Protein AF-0000000067831443 (afdb_homodimer)

Organism: Methylorubrum extorquens (strain ATCC 14718 / DSM 1338 / JCM 2805 / NCIMB 9133 / AM1) (NCBI:txid272630)

pLDDT: mean 84.43, std 14.95, range [36.75, 96.69]

Sequence (234 aa):
MNEPDAQRPVQAPAFDADALAELADLFGRPRLMELLGVLDHEIAIRLDPPASEAARLASDAHILVSSSGALSFHRLSGACAALEQACLSGAEIAAPLGAAVHAARQARNAIATLRGVMNEPDAQRPVQAPAFDADALAELADLFGRPRLMELLGVLDHEIAIRLDPPASEAARLASDAHILVSSSGALSFHRLSGACAALEQACLSGAEIAAPLGAAVHAARQARNAIATLRGV

InterPro domains:
  IPR036641 HPT domain superfamily [G3DSA:1.20.120.160] (7-116)
  IPR036641 HPT domain superfamily [SSF47226] (7-111)

Solvent-accessible surface area (backbone atoms only — not comparable to full-atom values): 12103 Å² total; per-residue (Å²): 133,80,72,73,72,78,69,64,75,77,71,75,66,50,50,42,65,68,59,44,52,51,47,25,70,73,64,33,58,71,51,46,49,50,53,45,50,51,50,43,52,52,43,46,73,64,56,36,70,44,73,66,47,30,51,51,48,21,53,47,20,50,54,45,21,55,58,31,42,76,65,33,19,51,55,34,14,52,27,17,46,50,26,20,50,22,32,73,68,68,46,80,44,44,65,33,45,30,48,24,35,52,31,42,52,46,37,44,51,50,44,27,60,76,65,70,95,134,79,73,73,71,78,70,65,76,78,70,77,67,51,49,43,66,68,59,43,52,53,46,26,68,72,65,32,58,70,52,45,49,48,53,46,49,50,50,42,51,51,43,44,73,64,56,35,70,44,73,65,48,31,50,52,48,22,52,48,19,50,55,43,22,54,58,30,41,77,66,32,19,52,56,32,14,52,26,17,46,51,27,21,50,22,32,75,70,68,47,80,44,45,66,35,45,30,48,24,37,54,32,42,52,46,38,44,51,50,43,26,61,76,65,70,95

Radius of gyration: 22.19 Å; Cα contacts (8 Å, |Δi|>4): 259; chains: 2; bounding box: 53×72×42 Å

Foldseek 3Di:
DPPPPPPPPPPPDPDDPVVLVVVCVVPNPVVSVVVVVVVVVVCCVPVVCPLVNLVVLLVVLVVCLVVCVVVPLNQLNVLSVVQNVCSVVVHDRVVSVVSNVVSVVVVVVVVCVVVVD/DPPPPPPPPPPPDPDDPVVLVVVCVVPNPVVSVVVVVVVVVVCCVPVVCPLVNLVVLLVVLVVCLVVCVVVPLNQLNVLSVVQNVCSVVVHDRVVSVVSNVVSVVVVVVVVCVVVVD

Structure (mmCIF, N/CA/C/O backbone):
data_AF-0000000067831443-model_v1
#
loop_
_entity.id
_entity.type
_entity.pdbx_description
1 polymer 'HPt domain-containing protein'
#
loop_
_atom_site.group_PDB
_atom_site.id
_atom_site.type_symbol
_atom_site.label_atom_id
_atom_site.label_alt_id
_atom_site.label_comp_id
_atom_site.label_asym_id
_atom_site.label_entity_id
_atom_site.label_seq_id
_atom_site.pdbx_PDB_ins_code
_atom_site.Cartn_x
_atom_site.Cartn_y
_atom_site.Cartn_z
_atom_site.occupancy
_atom_site.B_iso_or_equiv
_atom_site.auth_seq_id
_atom_site.auth_comp_id
_atom_site.auth_asym_id
_atom_site.auth_atom_id
_atom_site.pdbx_PDB_model_num
ATOM 1 N N . MET A 1 1 ? 43.375 12.727 10.219 1 36.75 1 MET A N 1
ATOM 2 C CA . MET A 1 1 ? 42.531 13.195 9.133 1 36.75 1 MET A CA 1
ATOM 3 C C . MET A 1 1 ? 41.094 12.742 9.336 1 36.75 1 MET A C 1
ATOM 5 O O . MET A 1 1 ? 40.812 11.547 9.492 1 36.75 1 MET A O 1
ATOM 9 N N . ASN A 1 2 ? 40.188 13.539 10.047 1 44.5 2 ASN A N 1
ATOM 10 C CA . ASN A 1 2 ? 38.812 13.367 10.508 1 44.5 2 ASN A CA 1
ATOM 11 C C . ASN A 1 2 ? 37.875 13.008 9.359 1 44.5 2 ASN A C 1
ATOM 13 O O . ASN A 1 2 ? 37.906 13.641 8.305 1 44.5 2 ASN A O 1
ATOM 17 N N . GLU A 1 3 ? 37.688 11.734 9.117 1 47.59 3 GLU A N 1
ATOM 18 C CA . GLU A 1 3 ? 36.719 11.328 8.117 1 47.59 3 GLU A CA 1
ATOM 19 C C . GLU A 1 3 ? 35.5 12.234 8.141 1 47.59 3 GLU A C 1
ATOM 21 O O . GLU A 1 3 ? 34.938 12.523 9.211 1 47.59 3 GLU A O 1
ATOM 26 N N . PRO A 1 4 ? 35.406 13.203 7.18 1 44.66 4 PRO A N 1
ATOM 27 C CA . PRO A 1 4 ? 34.25 14.102 7.203 1 44.66 4 PRO A CA 1
ATOM 28 C C . PRO A 1 4 ? 32.969 13.375 7.543 1 44.66 4 PRO A C 1
ATOM 30 O O . PRO A 1 4 ? 32.844 12.172 7.293 1 44.66 4 PRO A O 1
ATOM 33 N N . ASP A 1 5 ? 32.438 13.617 8.758 1 45.12 5 ASP A N 1
ATOM 34 C CA . ASP A 1 5 ? 31.125 13.18 9.188 1 45.12 5 ASP A CA 1
ATOM 35 C C . ASP A 1 5 ? 30.172 13.086 8.008 1 45.12 5 ASP A C 1
ATOM 37 O O . ASP A 1 5 ? 30 14.055 7.266 1 45.12 5 ASP A O 1
ATOM 41 N N . ALA A 1 6 ? 30.234 12.031 7.27 1 49.72 6 ALA A N 1
ATOM 42 C CA . ALA A 1 6 ? 29.234 11.766 6.25 1 49.72 6 ALA A CA 1
ATOM 43 C C . ALA A 1 6 ? 27.922 12.5 6.566 1 49.72 6 ALA A C 1
ATOM 45 O O . ALA A 1 6 ? 27.281 12.227 7.582 1 49.72 6 ALA A O 1
ATOM 46 N N . GLN A 1 7 ? 27.875 13.875 6.41 1 41.09 7 GLN A N 1
ATOM 47 C CA . GLN A 1 7 ? 26.719 14.727 6.621 1 41.09 7 GLN A CA 1
ATOM 48 C C . GLN A 1 7 ? 25.422 13.984 6.312 1 41.09 7 GLN A C 1
ATOM 50 O O . GLN A 1 7 ? 25.25 13.445 5.219 1 41.09 7 GLN A O 1
ATOM 55 N N . ARG A 1 8 ? 24.781 13.328 7.152 1 50.16 8 ARG A N 1
ATOM 56 C CA . ARG A 1 8 ? 23.438 12.773 7.039 1 50.16 8 ARG A CA 1
ATOM 57 C C . ARG A 1 8 ? 22.578 13.57 6.059 1 50.16 8 ARG A C 1
ATOM 59 O O . ARG A 1 8 ? 22.531 14.805 6.133 1 50.16 8 ARG A O 1
ATOM 66 N N . PRO A 1 9 ? 22.516 13.031 4.949 1 52.81 9 PRO A N 1
ATOM 67 C CA . PRO A 1 9 ? 21.719 13.82 4.02 1 52.81 9 PRO A CA 1
ATOM 68 C C . PRO A 1 9 ? 20.625 14.625 4.723 1 52.81 9 PRO A C 1
ATOM 70 O O . PRO A 1 9 ? 19.891 14.086 5.555 1 52.81 9 PRO A O 1
ATOM 73 N N . VAL A 1 10 ? 20.844 15.859 5 1 51.69 10 VAL A N 1
ATOM 74 C CA . VAL A 1 10 ? 19.859 16.797 5.539 1 51.69 10 VAL A CA 1
ATOM 75 C C . VAL A 1 10 ? 18.484 16.484 4.945 1 51.69 10 VAL A C 1
ATOM 77 O O . VAL A 1 10 ? 18.328 16.438 3.723 1 51.69 10 VAL A O 1
ATOM 80 N N . GLN A 1 11 ? 17.75 15.57 5.527 1 63.59 11 GLN A N 1
ATOM 81 C CA . GLN A 1 11 ? 16.391 15.32 5.059 1 63.59 11 GLN A CA 1
ATOM 82 C C . GLN A 1 11 ? 15.602 16.625 4.945 1 63.59 11 GLN A C 1
ATOM 84 O O . GLN A 1 11 ? 15.703 17.5 5.812 1 63.59 11 GLN A O 1
ATOM 89 N N . ALA A 1 12 ? 15.25 16.984 3.727 1 73.06 12 ALA A N 1
ATOM 90 C CA . ALA A 1 12 ? 14.43 18.172 3.498 1 73.06 12 ALA A CA 1
ATOM 91 C C . ALA A 1 12 ? 13.32 18.281 4.539 1 73.06 12 ALA A C 1
ATOM 93 O O . ALA A 1 12 ? 12.789 17.266 4.992 1 73.06 12 ALA A O 1
ATOM 94 N N . PRO A 1 13 ? 13.203 19.453 5.039 1 84.06 13 PRO A N 1
ATOM 95 C CA . PRO A 1 13 ? 12.156 19.641 6.043 1 84.06 13 PRO A CA 1
ATOM 96 C C . PRO A 1 13 ? 10.773 19.219 5.535 1 84.06 13 PRO A C 1
ATOM 98 O O . PRO A 1 13 ? 10.516 19.281 4.332 1 84.06 13 PRO A O 1
ATOM 101 N N . ALA A 1 14 ? 9.969 18.75 6.379 1 90.25 14 ALA A N 1
ATOM 102 C CA . ALA A 1 14 ? 8.625 18.281 6.055 1 90.25 14 ALA A CA 1
ATOM 103 C C . ALA A 1 14 ? 7.75 19.438 5.562 1 90.25 14 ALA A C 1
ATOM 105 O O . ALA A 1 14 ? 6.762 19.219 4.855 1 90.25 14 ALA A O 1
ATOM 106 N N . PHE A 1 15 ? 8.062 20.688 5.941 1 92.62 15 PHE A N 1
ATOM 107 C CA . PHE A 1 15 ? 7.297 21.859 5.555 1 92.62 15 PHE A CA 1
ATOM 108 C C . PHE A 1 15 ? 8.211 23.062 5.371 1 92.62 15 PHE A C 1
ATOM 110 O O . PHE A 1 15 ? 9.359 23.047 5.82 1 92.62 15 PHE A O 1
ATOM 117 N N . ASP A 1 16 ? 7.758 24.031 4.66 1 93.62 16 ASP A N 1
ATOM 118 C CA . ASP A 1 16 ? 8.422 25.312 4.492 1 93.62 16 ASP A CA 1
ATOM 119 C C . ASP A 1 16 ? 8.094 26.266 5.645 1 93.62 16 ASP A C 1
ATOM 121 O O . ASP A 1 16 ? 7.016 26.859 5.668 1 93.62 16 ASP A O 1
ATOM 125 N N . ALA A 1 17 ? 9.07 26.453 6.461 1 93 17 ALA A N 1
ATOM 126 C CA . ALA A 1 17 ? 8.828 27.219 7.688 1 93 17 ALA A CA 1
ATOM 127 C C . ALA A 1 17 ? 8.508 28.672 7.379 1 93 17 ALA A C 1
ATOM 129 O O . ALA A 1 17 ? 7.66 29.281 8.039 1 93 17 ALA A O 1
ATOM 130 N N . ASP A 1 18 ? 9.211 29.219 6.48 1 93.5 18 ASP A N 1
ATOM 131 C CA . ASP A 1 18 ? 8.969 30.609 6.105 1 93.5 18 ASP A CA 1
ATOM 132 C C . ASP A 1 18 ? 7.566 30.781 5.527 1 93.5 18 ASP A C 1
ATOM 134 O O . ASP A 1 18 ? 6.871 31.75 5.859 1 93.5 18 ASP A O 1
ATOM 138 N N . ALA A 1 19 ? 7.219 29.938 4.703 1 93.38 19 ALA A N 1
ATOM 139 C CA . ALA A 1 19 ? 5.891 29.984 4.098 1 93.38 19 ALA A CA 1
ATOM 140 C C . ALA A 1 19 ? 4.801 29.828 5.152 1 93.38 19 ALA A C 1
ATOM 142 O O . ALA A 1 19 ? 3.77 30.5 5.094 1 93.38 19 ALA A O 1
ATOM 143 N N . LEU A 1 20 ? 4.992 28.969 6.078 1 93.31 20 LEU A N 1
ATOM 144 C CA . LEU A 1 20 ? 4.012 28.766 7.141 1 93.31 20 LEU A CA 1
ATOM 145 C C . LEU A 1 20 ? 3.865 30.031 7.992 1 93.31 20 LEU A C 1
ATOM 147 O O . LEU A 1 20 ? 2.76 30.359 8.422 1 93.31 20 LEU A O 1
ATOM 151 N N . ALA A 1 21 ? 4.973 30.656 8.258 1 93.62 21 ALA A N 1
ATOM 152 C CA . ALA A 1 21 ? 4.941 31.906 9.008 1 93.62 21 ALA A CA 1
ATOM 153 C C . ALA A 1 21 ? 4.133 32.969 8.273 1 93.62 21 ALA A C 1
ATOM 155 O O . ALA A 1 21 ? 3.375 33.719 8.891 1 93.62 21 ALA A O 1
ATOM 156 N N . GLU A 1 22 ? 4.324 33 7 1 94.25 22 GLU A N 1
ATOM 157 C CA . GLU A 1 22 ? 3.561 33.938 6.18 1 94.25 22 GLU A CA 1
ATOM 158 C C . GLU A 1 22 ? 2.064 33.656 6.254 1 94.25 22 GLU A C 1
ATOM 160 O O . GLU A 1 22 ? 1.25 34.594 6.324 1 94.25 22 GLU A O 1
ATOM 165 N N . LEU A 1 23 ? 1.71 32.406 6.234 1 92.12 23 LEU A N 1
ATOM 166 C CA . LEU A 1 23 ? 0.312 32 6.348 1 92.12 23 LEU A CA 1
ATOM 167 C C . LEU A 1 23 ? -0.252 32.375 7.715 1 92.12 23 LEU A C 1
ATOM 169 O O . LEU A 1 23 ? -1.398 32.812 7.82 1 92.12 23 LEU A O 1
ATOM 173 N N . ALA A 1 24 ? 0.503 32.188 8.703 1 93.25 24 ALA A N 1
ATOM 174 C CA . ALA A 1 24 ? 0.096 32.562 10.055 1 93.25 24 ALA A CA 1
ATOM 175 C C . ALA A 1 24 ? -0.174 34.062 10.133 1 93.25 24 ALA A C 1
ATOM 177 O O . ALA A 1 24 ? -1.113 34.5 10.805 1 93.25 24 ALA A O 1
ATOM 178 N N . ASP A 1 25 ? 0.664 34.812 9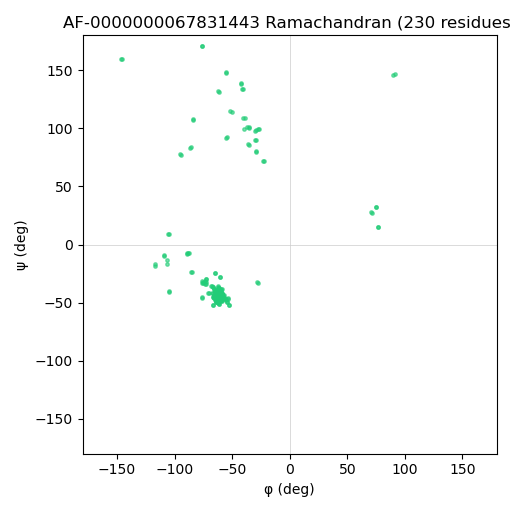.477 1 94.5 25 ASP A N 1
ATOM 179 C CA . ASP A 1 25 ? 0.502 36.25 9.453 1 94.5 25 ASP A CA 1
ATOM 180 C C . ASP A 1 25 ? -0.766 36.656 8.703 1 94.5 25 ASP A C 1
ATOM 182 O O . ASP A 1 25 ? -1.444 37.594 9.086 1 94.5 25 ASP A O 1
ATOM 186 N N . LEU A 1 26 ? -1.054 35.938 7.676 1 92.75 26 LEU A N 1
ATOM 187 C CA . LEU A 1 26 ? -2.178 36.25 6.801 1 92.75 26 LEU A CA 1
ATOM 188 C C . LEU A 1 26 ? -3.498 35.844 7.445 1 92.75 26 LEU A C 1
ATOM 190 O O . LEU A 1 26 ? -4.469 36.625 7.418 1 92.75 26 LEU A O 1
ATOM 194 N N . PHE A 1 27 ? -3.625 34.688 8.016 1 91.19 27 PHE A N 1
ATOM 195 C CA . PHE A 1 27 ? -4.891 34.125 8.461 1 91.19 27 PHE A CA 1
ATOM 196 C C . PHE A 1 27 ? -5.004 34.156 9.977 1 91.19 27 PHE A C 1
ATOM 198 O O . PHE A 1 27 ? -6.094 34 10.531 1 91.19 27 PHE A O 1
ATOM 205 N N . GLY A 1 28 ? -3.881 34.406 10.75 1 94.69 28 GLY A N 1
ATOM 206 C CA . GLY A 1 28 ? -3.83 34.281 12.195 1 94.69 28 GLY A CA 1
ATOM 207 C C . GLY A 1 28 ? -3.418 32.875 12.641 1 94.69 28 GLY A C 1
ATOM 208 O O . GLY A 1 28 ? -3.764 31.891 11.992 1 94.69 28 GLY A O 1
ATOM 209 N N . ARG A 1 29 ? -2.729 32.781 13.68 1 93.5 29 ARG A N 1
ATOM 210 C CA . ARG A 1 29 ? -2.184 31.547 14.195 1 93.5 29 ARG A CA 1
ATOM 211 C C . ARG A 1 29 ? -3.297 30.547 14.523 1 93.5 29 ARG A C 1
ATOM 213 O O . ARG A 1 29 ? -3.193 29.359 14.211 1 93.5 29 ARG A O 1
ATOM 220 N N . PRO A 1 30 ? -4.426 30.984 15.172 1 93.19 30 PRO A N 1
ATOM 221 C CA . PRO A 1 30 ? -5.488 30.031 15.477 1 93.19 30 PRO A CA 1
ATOM 222 C C . PRO A 1 30 ? -6.051 29.344 14.234 1 93.19 30 PRO A C 1
ATOM 224 O O . PRO A 1 30 ? -6.297 28.141 14.242 1 93.19 30 PRO A O 1
ATOM 227 N N . ARG A 1 31 ? -6.238 30.156 13.211 1 93.19 31 ARG A N 1
ATOM 228 C CA . ARG A 1 31 ? -6.766 29.594 11.969 1 93.19 31 ARG A CA 1
ATOM 229 C C . ARG A 1 31 ? -5.766 28.625 11.344 1 93.19 31 ARG A C 1
ATOM 231 O O . ARG A 1 31 ? -6.152 27.562 10.836 1 93.19 31 ARG A O 1
ATOM 238 N N . LEU A 1 32 ? -4.516 28.969 11.297 1 95.19 32 LEU A N 1
ATOM 239 C CA . LEU A 1 32 ? -3.48 28.094 10.766 1 95.19 32 LEU A CA 1
ATOM 240 C C . LEU A 1 32 ? -3.461 26.766 11.516 1 95.19 32 LEU A C 1
ATOM 242 O O . LEU A 1 32 ? -3.334 25.703 10.906 1 95.19 32 LEU A O 1
ATOM 246 N N . MET A 1 33 ? -3.559 26.766 12.844 1 95.25 33 MET A N 1
ATOM 247 C CA . MET A 1 33 ? -3.576 25.531 13.641 1 95.25 33 MET A CA 1
ATOM 248 C C . MET A 1 33 ? -4.773 24.672 13.273 1 95.25 33 MET A C 1
ATOM 250 O O . MET A 1 33 ? -4.668 23.438 13.234 1 95.25 33 MET A O 1
ATOM 254 N N . GLU A 1 34 ? -5.867 25.359 13.008 1 93.38 34 GLU A N 1
ATOM 255 C CA . GLU A 1 34 ? -7.055 24.625 12.578 1 93.38 34 GLU A CA 1
ATOM 256 C C . GLU A 1 34 ? -6.809 23.922 11.25 1 93.38 34 GLU A C 1
ATOM 258 O O . GLU A 1 34 ? -7.152 22.75 11.102 1 93.38 34 GLU A O 1
ATOM 263 N N . LEU A 1 35 ? -6.273 24.672 10.32 1 94.69 35 LEU A N 1
ATOM 264 C CA . LEU A 1 35 ? -5.992 24.125 9 1 94.69 35 LEU A CA 1
ATOM 265 C C . LEU A 1 35 ? -5 22.969 9.094 1 94.69 35 LEU A C 1
ATOM 267 O O . LEU A 1 35 ? -5.141 21.969 8.391 1 94.69 35 LEU A O 1
ATOM 271 N N . LEU A 1 36 ? -4.02 23.062 9.93 1 95.5 36 LEU A N 1
ATOM 272 C CA . LEU A 1 36 ? -3.055 21.984 10.156 1 95.5 36 LEU A CA 1
ATOM 273 C C . LEU A 1 36 ? -3.734 20.766 10.75 1 95.5 36 LEU A C 1
ATOM 275 O O . LEU A 1 36 ? -3.389 19.625 10.414 1 95.5 36 LEU A O 1
ATOM 279 N N . GLY A 1 37 ? -4.652 20.938 11.656 1 94.5 37 GLY A N 1
ATOM 280 C CA . GLY A 1 37 ? -5.434 19.844 12.203 1 94.5 37 GLY A CA 1
ATOM 281 C C . GLY A 1 37 ? -6.254 19.125 11.156 1 94.5 37 GLY A C 1
ATOM 282 O O . GLY A 1 37 ? -6.344 17.891 11.18 1 94.5 37 GLY A O 1
ATOM 283 N N . VAL A 1 38 ? -6.898 19.906 10.266 1 92.94 38 VAL A N 1
ATOM 284 C CA . VAL A 1 38 ? -7.668 19.312 9.172 1 92.94 38 VAL A CA 1
ATOM 285 C C . VAL A 1 38 ? -6.758 18.469 8.297 1 92.94 38 VAL A C 1
ATOM 287 O O . VAL A 1 38 ? -7.113 17.344 7.926 1 92.94 38 VAL A O 1
ATOM 290 N N . LEU A 1 39 ? -5.582 19.031 7.938 1 94.5 39 LEU A N 1
ATOM 291 C CA . LEU A 1 39 ? -4.641 18.281 7.117 1 94.5 39 LEU A CA 1
ATOM 292 C C . LEU A 1 39 ? -4.223 16.984 7.812 1 94.5 39 LEU A C 1
ATOM 294 O O . LEU A 1 39 ? -4.16 15.93 7.184 1 94.5 39 LEU A O 1
ATOM 298 N N . ASP A 1 40 ? -3.971 17.047 9.117 1 93 40 ASP A N 1
ATOM 299 C CA . ASP A 1 40 ? -3.617 15.859 9.883 1 93 40 ASP A 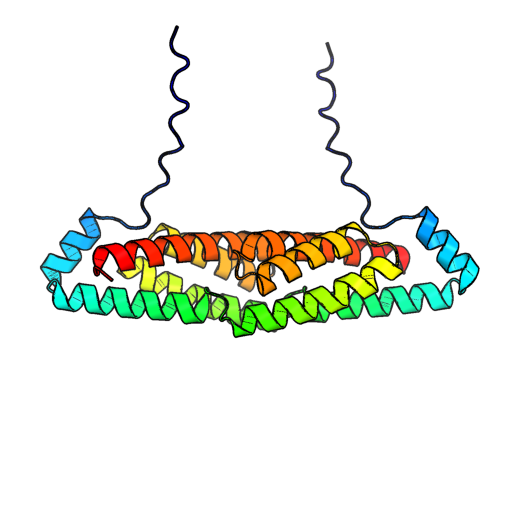CA 1
ATOM 300 C C . ASP A 1 40 ? -4.707 14.797 9.773 1 93 40 ASP A C 1
ATOM 302 O O . ASP A 1 40 ? -4.41 13.617 9.555 1 93 40 ASP A O 1
ATOM 306 N N . HIS A 1 41 ? -5.906 15.227 9.906 1 88.56 41 HIS A N 1
ATOM 307 C CA . HIS A 1 41 ? -7.047 14.32 9.812 1 88.56 41 HIS A CA 1
ATOM 308 C C . HIS A 1 41 ? -7.141 13.703 8.422 1 88.56 41 HIS A C 1
ATOM 310 O O . HIS A 1 41 ? -7.379 12.5 8.281 1 88.56 41 HIS A O 1
ATOM 316 N N . GLU A 1 42 ? -6.961 14.547 7.406 1 89 42 GLU A N 1
ATOM 317 C CA . GLU A 1 42 ? -7.023 14.055 6.031 1 89 42 GLU A CA 1
ATOM 318 C C . GLU A 1 42 ? -5.941 13.016 5.77 1 89 42 GLU A C 1
ATOM 320 O O . GLU A 1 42 ? -6.195 12 5.117 1 89 42 GLU A O 1
ATOM 325 N N . ILE A 1 43 ? -4.75 13.273 6.223 1 89.94 43 ILE A N 1
ATOM 326 C CA . ILE A 1 43 ? -3.646 12.336 6.047 1 89.94 43 ILE A CA 1
ATOM 327 C C . ILE A 1 43 ? -3.973 11.023 6.75 1 89.94 43 ILE A C 1
ATOM 329 O O . ILE A 1 43 ? -3.795 9.945 6.18 1 89.94 43 ILE A O 1
ATOM 333 N N . ALA A 1 44 ? -4.441 11.094 7.973 1 82.94 44 ALA A N 1
ATOM 334 C CA . ALA A 1 44 ? -4.727 9.922 8.789 1 82.94 44 ALA A CA 1
ATOM 335 C C . ALA A 1 44 ? -5.754 9.016 8.117 1 82.94 44 ALA A C 1
ATOM 337 O O . ALA A 1 44 ? -5.609 7.789 8.117 1 82.94 44 ALA A O 1
ATOM 338 N N . ILE A 1 45 ? -6.746 9.578 7.473 1 79.56 45 ILE A N 1
ATOM 339 C CA . ILE A 1 45 ? -7.84 8.781 6.934 1 79.56 45 ILE A CA 1
ATOM 340 C C . ILE A 1 45 ? -7.465 8.25 5.551 1 79.56 45 ILE A C 1
ATOM 342 O O . ILE A 1 45 ? -7.988 7.227 5.109 1 79.56 45 ILE A O 1
ATOM 346 N N . ARG A 1 46 ? -6.547 8.914 4.867 1 81.06 46 ARG A N 1
ATOM 347 C CA . ARG A 1 46 ? -6.324 8.578 3.463 1 81.06 46 ARG A CA 1
ATOM 348 C C . ARG A 1 46 ? -5.035 7.789 3.285 1 81.06 46 ARG A C 1
ATOM 350 O O . ARG A 1 46 ? -4.938 6.945 2.391 1 81.06 46 ARG A O 1
ATOM 357 N N . LEU A 1 47 ? -3.973 8.094 3.953 1 77.31 47 LEU A N 1
ATOM 358 C CA . LEU A 1 47 ? -2.682 7.449 3.744 1 77.31 47 LEU A CA 1
ATOM 359 C C . LEU A 1 47 ? -2.236 6.703 5 1 77.31 47 LEU A C 1
ATOM 361 O O . LEU A 1 47 ? -1.181 6.066 5.004 1 77.31 47 LEU A O 1
ATOM 365 N N . ASP A 1 48 ? -2.76 6.957 6.047 1 62.38 48 ASP A N 1
ATOM 366 C CA . ASP A 1 48 ? -2.463 6.168 7.242 1 62.38 48 ASP A CA 1
ATOM 367 C C . ASP A 1 48 ? -3.373 4.945 7.332 1 62.38 48 ASP A C 1
ATOM 369 O O . ASP A 1 48 ? -4.566 5.074 7.605 1 62.38 48 ASP A O 1
ATOM 373 N N . PRO A 1 49 ? -2.887 3.943 6.59 1 54.19 49 PRO A N 1
ATOM 374 C CA . PRO A 1 49 ? -3.771 2.775 6.59 1 54.19 49 PRO A CA 1
ATOM 375 C C . PRO A 1 49 ? -4.473 2.566 7.93 1 54.19 49 PRO A C 1
ATOM 377 O O . PRO A 1 49 ? -3.816 2.555 8.977 1 54.19 49 PRO A O 1
ATOM 380 N N . PRO A 1 50 ? -5.754 2.99 7.973 1 51.38 50 PRO A N 1
ATOM 381 C CA . PRO A 1 50 ? -6.473 2.727 9.219 1 51.38 50 PRO A CA 1
ATOM 382 C C . PRO A 1 50 ? -6.203 1.33 9.773 1 51.38 50 PRO A C 1
ATOM 384 O O . PRO A 1 50 ? -5.77 0.443 9.039 1 51.38 50 PRO A O 1
ATOM 387 N N . ALA A 1 51 ? -6.035 1.243 11.07 1 52.78 51 ALA A N 1
ATOM 388 C CA . ALA A 1 51 ? -5.957 -0.046 11.75 1 52.78 51 ALA A CA 1
ATOM 389 C C . ALA A 1 51 ? -6.738 -1.116 10.992 1 52.78 51 ALA A C 1
ATOM 391 O O . ALA A 1 51 ? -6.305 -2.268 10.906 1 52.78 51 ALA A O 1
ATOM 392 N N . SER A 1 52 ? -7.746 -0.705 10.398 1 56.28 52 SER A N 1
ATOM 393 C CA . SER A 1 52 ? -8.602 -1.648 9.68 1 56.28 52 SER A CA 1
ATOM 394 C C . SER A 1 52 ? -7.934 -2.127 8.391 1 56.28 52 SER A C 1
ATOM 396 O O . SER A 1 52 ? -8.062 -3.293 8.016 1 56.28 52 SER A O 1
ATOM 398 N N . GLU A 1 53 ? -7.18 -1.295 7.828 1 67 53 GLU A N 1
ATOM 399 C CA . GLU A 1 53 ? -6.488 -1.703 6.609 1 67 53 GLU A CA 1
ATOM 400 C C . GLU A 1 53 ? -5.324 -2.637 6.922 1 67 53 GLU A C 1
ATOM 402 O O . GLU A 1 53 ? -5.098 -3.615 6.207 1 67 53 GLU A O 1
ATOM 407 N N . ALA A 1 54 ? -4.758 -2.346 8.078 1 75.5 54 ALA A N 1
ATOM 408 C CA . ALA A 1 54 ? -3.66 -3.207 8.508 1 75.5 54 ALA A CA 1
ATOM 409 C C . ALA A 1 54 ? -4.156 -4.621 8.797 1 75.5 54 ALA A C 1
ATOM 411 O O . ALA A 1 54 ? -3.492 -5.602 8.453 1 75.5 54 ALA A O 1
ATOM 412 N N . ALA A 1 55 ? -5.348 -4.648 9.383 1 80.5 55 ALA A N 1
ATOM 413 C CA . ALA A 1 55 ? -5.926 -5.953 9.703 1 80.5 55 ALA A CA 1
ATOM 414 C C . ALA A 1 55 ? -6.273 -6.723 8.43 1 80.5 55 ALA A C 1
ATOM 416 O O . ALA A 1 55 ? -6.043 -7.93 8.344 1 80.5 55 ALA A O 1
ATOM 417 N N . ARG A 1 56 ? -6.855 -6.062 7.547 1 80.19 56 ARG A N 1
ATOM 418 C CA . ARG A 1 56 ? -7.191 -6.68 6.27 1 80.19 56 ARG A CA 1
ATOM 419 C C . ARG A 1 56 ? -5.938 -7.152 5.543 1 80.19 56 ARG A C 1
ATOM 421 O O . ARG A 1 56 ? -5.895 -8.273 5.035 1 80.19 56 ARG A O 1
ATOM 428 N N . LEU A 1 57 ? -4.934 -6.336 5.496 1 82.75 57 LEU A N 1
ATOM 429 C CA . LEU A 1 57 ? -3.67 -6.672 4.848 1 82.75 57 LEU A CA 1
ATOM 430 C C . LEU A 1 57 ? -3.008 -7.863 5.531 1 82.75 57 LEU A C 1
ATOM 432 O O . LEU A 1 57 ? -2.436 -8.727 4.863 1 82.75 57 LEU A O 1
ATOM 436 N N . ALA A 1 58 ? -3.127 -7.812 6.852 1 89.38 58 ALA A N 1
ATOM 437 C CA . ALA A 1 58 ? -2.576 -8.93 7.613 1 89.38 58 ALA A CA 1
ATOM 438 C C . ALA A 1 58 ? -3.252 -10.242 7.227 1 89.38 58 ALA A C 1
ATOM 440 O O . ALA A 1 58 ? -2.582 -11.258 7.008 1 89.38 58 ALA A O 1
ATOM 441 N N . SER A 1 59 ? -4.543 -10.211 7.137 1 89.12 59 SER A N 1
ATOM 442 C CA . SER A 1 59 ? -5.305 -11.406 6.777 1 89.12 59 SER A CA 1
ATOM 443 C C . SER A 1 59 ? -4.961 -11.875 5.367 1 89.12 59 SER A C 1
ATOM 445 O O . SER A 1 59 ? -4.742 -13.062 5.137 1 89.12 59 SER A O 1
ATOM 447 N N . ASP A 1 60 ? -4.953 -11.008 4.434 1 87.12 60 ASP A N 1
ATOM 448 C CA . ASP A 1 60 ? -4.609 -11.32 3.051 1 87.12 60 ASP A CA 1
ATOM 449 C C . ASP A 1 60 ? -3.203 -11.906 2.955 1 87.12 60 ASP A C 1
ATOM 451 O O . ASP A 1 60 ? -2.992 -12.922 2.281 1 87.12 60 ASP A O 1
ATOM 455 N N . ALA A 1 61 ? -2.285 -11.25 3.611 1 92.69 61 ALA A N 1
ATOM 456 C CA . ALA A 1 61 ? -0.904 -11.727 3.635 1 92.69 61 ALA A CA 1
ATOM 457 C C . ALA A 1 61 ? -0.823 -13.141 4.207 1 92.69 61 ALA A C 1
ATOM 459 O O . ALA A 1 61 ? -0.123 -14 3.666 1 92.69 61 ALA A O 1
ATOM 460 N N . HIS A 1 62 ? -1.5 -13.344 5.293 1 94.31 62 HIS A N 1
ATOM 461 C CA . HIS A 1 62 ? -1.492 -14.656 5.93 1 94.31 62 HIS A CA 1
ATOM 462 C C . HIS A 1 62 ? -1.916 -15.742 4.949 1 94.31 62 HIS A C 1
ATOM 464 O O . HIS A 1 62 ? -1.301 -16.812 4.898 1 94.31 62 HIS A O 1
ATOM 470 N N . ILE A 1 63 ? -2.988 -15.555 4.27 1 92.25 63 ILE A N 1
ATOM 471 C CA . ILE A 1 63 ? -3.51 -16.516 3.299 1 92.25 63 ILE A CA 1
ATOM 472 C C . ILE A 1 63 ? -2.463 -16.766 2.217 1 92.25 63 ILE A C 1
ATOM 474 O O . ILE A 1 63 ? -2.219 -17.922 1.842 1 92.25 63 ILE A O 1
ATOM 478 N N . LEU A 1 64 ? -1.792 -15.781 1.731 1 94.25 64 LEU A N 1
ATOM 479 C CA . LEU A 1 64 ? -0.823 -15.914 0.648 1 94.25 64 LEU A CA 1
ATOM 480 C C . LEU A 1 64 ? 0.452 -16.594 1.139 1 94.25 64 LEU A C 1
ATOM 482 O O . LEU A 1 64 ? 1.123 -17.281 0.373 1 94.25 64 LEU A O 1
ATOM 486 N N . VAL A 1 65 ? 0.806 -16.328 2.404 1 95.81 65 VAL A N 1
ATOM 487 C CA . VAL A 1 65 ? 1.957 -17.016 2.973 1 95.81 65 VAL A CA 1
ATOM 488 C C . VAL A 1 65 ? 1.79 -18.531 2.793 1 95.81 65 VAL A C 1
ATOM 490 O O . VAL A 1 65 ? 2.678 -19.203 2.26 1 95.81 65 VAL A O 1
ATOM 493 N N . SER A 1 66 ? 0.726 -19.031 3.188 1 94.5 66 SER A N 1
ATOM 494 C CA . SER A 1 66 ? 0.451 -20.469 3.15 1 94.5 66 SER A CA 1
ATOM 495 C C . SER A 1 66 ? 0.354 -20.969 1.715 1 94.5 66 SER A C 1
ATOM 497 O O . SER A 1 66 ? 1.003 -21.953 1.353 1 94.5 66 SER A O 1
ATOM 499 N N . SER A 1 67 ? -0.455 -20.344 0.915 1 92.81 67 SER A N 1
ATOM 500 C CA . SER A 1 67 ? -0.711 -20.812 -0.447 1 92.81 67 SER A CA 1
ATOM 501 C C . SER A 1 67 ? 0.555 -20.75 -1.296 1 92.81 67 SER A C 1
ATOM 503 O O . SER A 1 67 ? 0.825 -21.656 -2.078 1 92.81 67 SER A O 1
ATOM 505 N N . SER A 1 68 ? 1.281 -19.719 -1.236 1 94.81 68 SER A N 1
ATOM 506 C CA . SER A 1 68 ? 2.5 -19.562 -2.023 1 94.81 68 SER A CA 1
ATOM 507 C C . SER A 1 68 ? 3.598 -20.5 -1.532 1 94.81 68 SER A C 1
ATOM 509 O O . SER A 1 68 ? 4.324 -21.094 -2.334 1 94.81 68 SER A O 1
ATOM 511 N N . GLY A 1 69 ? 3.721 -20.609 -0.242 1 93.81 69 GLY A N 1
ATOM 512 C CA . GLY A 1 69 ? 4.688 -21.547 0.317 1 93.81 69 GLY A CA 1
ATOM 513 C C . GLY A 1 69 ? 4.453 -22.984 -0.115 1 93.81 69 GLY A C 1
ATOM 514 O O . GLY A 1 69 ? 5.398 -23.703 -0.436 1 93.81 69 GLY A O 1
ATOM 515 N N . ALA A 1 70 ? 3.26 -23.406 -0.125 1 92.56 70 ALA A N 1
ATOM 516 C CA . ALA A 1 70 ? 2.895 -24.766 -0.514 1 92.56 70 ALA A CA 1
ATOM 517 C C . ALA A 1 70 ? 3.307 -25.062 -1.955 1 92.56 70 ALA A C 1
ATOM 519 O O . ALA A 1 70 ? 3.627 -26.203 -2.301 1 92.56 70 ALA A O 1
ATOM 520 N N . LEU A 1 71 ? 3.375 -24.047 -2.775 1 94.19 71 LEU A N 1
ATOM 521 C CA . LEU A 1 71 ? 3.684 -24.234 -4.188 1 94.19 71 LEU A CA 1
ATOM 522 C C . LEU A 1 71 ? 5.109 -23.781 -4.496 1 94.19 71 LEU A C 1
ATOM 524 O O . LEU A 1 71 ? 5.461 -23.562 -5.66 1 94.19 71 LEU A O 1
ATOM 528 N N . SER A 1 72 ? 5.852 -23.5 -3.5 1 94.5 72 SER A N 1
ATOM 529 C CA . SER A 1 72 ? 7.289 -23.266 -3.572 1 94.5 72 SER A CA 1
ATOM 530 C C . SER A 1 72 ? 7.598 -21.906 -4.172 1 94.5 72 SER A C 1
ATOM 532 O O . SER A 1 72 ? 8.57 -21.75 -4.91 1 94.5 72 SER A O 1
ATOM 534 N N . PHE A 1 73 ? 6.766 -20.969 -3.947 1 95.44 73 PHE A N 1
ATOM 535 C CA . PHE A 1 73 ? 7.043 -19.562 -4.195 1 95.44 73 PHE A CA 1
ATOM 536 C C . PHE A 1 73 ? 7.535 -18.875 -2.928 1 95.44 73 PHE A C 1
ATOM 538 O O . PHE A 1 73 ? 6.82 -18.047 -2.34 1 95.44 73 PHE A O 1
ATOM 545 N N . HIS A 1 74 ? 8.742 -19.062 -2.572 1 95.06 74 HIS A N 1
ATOM 546 C CA . HIS A 1 74 ? 9.281 -18.734 -1.261 1 95.06 74 HIS A CA 1
ATOM 547 C C . HIS A 1 74 ? 9.508 -17.234 -1.123 1 95.06 74 HIS A C 1
ATOM 549 O O . HIS A 1 74 ? 9.359 -16.672 -0.033 1 95.06 74 HIS A O 1
ATOM 555 N N . ARG A 1 75 ? 9.82 -16.594 -2.186 1 94.44 75 ARG A N 1
ATOM 556 C CA . ARG A 1 75 ? 10.008 -15.148 -2.121 1 94.44 75 ARG A CA 1
ATOM 557 C C . ARG A 1 75 ? 8.703 -14.438 -1.786 1 94.44 75 ARG A C 1
ATOM 559 O O . ARG A 1 75 ? 8.68 -13.523 -0.951 1 94.44 75 ARG A O 1
ATOM 566 N N . LEU A 1 76 ? 7.66 -14.859 -2.447 1 94.69 76 LEU A N 1
ATOM 567 C CA . LEU A 1 76 ? 6.352 -14.297 -2.148 1 94.69 76 LEU A CA 1
ATOM 568 C C . LEU A 1 76 ? 5.918 -14.648 -0.73 1 94.69 76 LEU A C 1
ATOM 570 O O . LEU A 1 76 ? 5.461 -13.781 0.018 1 94.69 76 LEU A O 1
ATOM 574 N N . SER A 1 77 ? 6.047 -15.891 -0.377 1 96.56 77 SER A N 1
ATOM 575 C CA . SER A 1 77 ? 5.68 -16.344 0.962 1 96.56 77 SER A CA 1
ATOM 576 C C . SER A 1 77 ? 6.418 -15.547 2.033 1 96.56 77 SER A C 1
ATOM 578 O O . SER A 1 77 ? 5.812 -15.078 2.998 1 96.56 77 SER A O 1
ATOM 580 N N . GLY A 1 78 ? 7.688 -15.398 1.864 1 96.38 78 GLY A N 1
ATOM 581 C CA . GLY A 1 78 ? 8.492 -14.648 2.812 1 96.38 78 GLY A CA 1
ATOM 582 C C . GLY A 1 78 ? 8.109 -13.18 2.896 1 96.38 78 GLY A C 1
ATOM 583 O O . GLY A 1 78 ? 8.016 -12.617 3.99 1 96.38 78 GLY A O 1
ATOM 584 N N . ALA A 1 79 ? 7.906 -12.562 1.807 1 93.81 79 ALA A N 1
ATOM 585 C CA . ALA A 1 79 ? 7.512 -11.156 1.774 1 93.81 79 ALA A CA 1
ATOM 586 C C . ALA A 1 79 ? 6.156 -10.953 2.449 1 93.81 79 ALA A C 1
ATOM 588 O O . ALA A 1 79 ? 5.953 -9.969 3.164 1 93.81 79 ALA A O 1
ATOM 589 N N . CYS A 1 80 ? 5.215 -11.875 2.184 1 94.94 80 CYS A N 1
ATOM 590 C CA . CYS A 1 80 ? 3.895 -11.781 2.793 1 94.94 80 CYS A CA 1
ATOM 591 C C . CYS A 1 80 ? 3.969 -12.023 4.297 1 94.94 80 CYS A C 1
ATOM 593 O O . CYS A 1 80 ? 3.229 -11.398 5.066 1 94.94 80 CYS A O 1
ATOM 595 N N . ALA A 1 81 ? 4.824 -12.883 4.715 1 96.62 81 ALA A N 1
ATOM 596 C CA . ALA A 1 81 ? 5.02 -13.102 6.148 1 96.62 81 ALA A CA 1
ATOM 597 C C . ALA A 1 81 ? 5.527 -11.828 6.828 1 96.62 81 ALA A C 1
ATOM 599 O O . ALA A 1 81 ? 5.066 -11.484 7.922 1 96.62 81 ALA A O 1
ATOM 600 N N . ALA A 1 82 ? 6.43 -11.195 6.246 1 95 82 ALA A N 1
ATOM 601 C CA . ALA A 1 82 ? 6.953 -9.938 6.777 1 95 82 ALA A CA 1
ATOM 602 C C . ALA A 1 82 ? 5.859 -8.875 6.844 1 95 82 ALA A C 1
ATOM 604 O O . ALA A 1 82 ? 5.781 -8.117 7.816 1 95 82 ALA A O 1
ATOM 605 N N . LEU A 1 83 ? 5.059 -8.82 5.82 1 90.31 83 LEU A N 1
ATOM 606 C CA . LEU A 1 83 ? 3.943 -7.883 5.797 1 90.31 83 LEU A CA 1
ATOM 607 C C . LEU A 1 83 ? 2.959 -8.172 6.922 1 90.31 83 LEU A C 1
ATOM 609 O O . LEU A 1 83 ? 2.52 -7.258 7.621 1 90.31 83 LEU A O 1
ATOM 613 N N . GLU A 1 84 ? 2.58 -9.398 7.027 1 93.81 84 GLU A N 1
ATOM 614 C CA . GLU A 1 84 ? 1.671 -9.812 8.094 1 93.81 84 GLU A CA 1
ATOM 615 C C . GLU A 1 84 ? 2.197 -9.398 9.461 1 93.81 84 GLU A C 1
ATOM 617 O O . GLU A 1 84 ? 1.459 -8.828 10.266 1 93.81 84 GLU A O 1
ATOM 622 N N . GLN A 1 85 ? 3.449 -9.633 9.711 1 94.62 85 GLN A N 1
ATOM 623 C CA . GLN A 1 85 ? 4.074 -9.281 10.984 1 94.62 85 GLN A CA 1
ATOM 624 C C . GLN A 1 85 ? 4.035 -7.777 11.211 1 94.62 85 GLN A C 1
ATOM 626 O O . GLN A 1 85 ? 3.756 -7.32 12.328 1 94.62 85 GLN A O 1
ATOM 631 N N . ALA A 1 86 ? 4.383 -7.066 10.203 1 88.19 86 ALA A N 1
ATOM 632 C CA . ALA A 1 86 ? 4.355 -5.609 10.32 1 88.19 86 ALA A CA 1
ATOM 633 C C . ALA A 1 86 ? 2.957 -5.113 10.672 1 88.19 86 ALA A C 1
ATOM 635 O O . ALA A 1 86 ? 2.797 -4.242 11.523 1 88.19 86 ALA A O 1
ATOM 636 N N . CYS A 1 87 ? 1.945 -5.652 9.992 1 85.81 87 CYS A N 1
ATOM 637 C CA . CYS A 1 87 ? 0.561 -5.266 10.242 1 85.81 87 CYS A CA 1
ATOM 638 C C . CYS 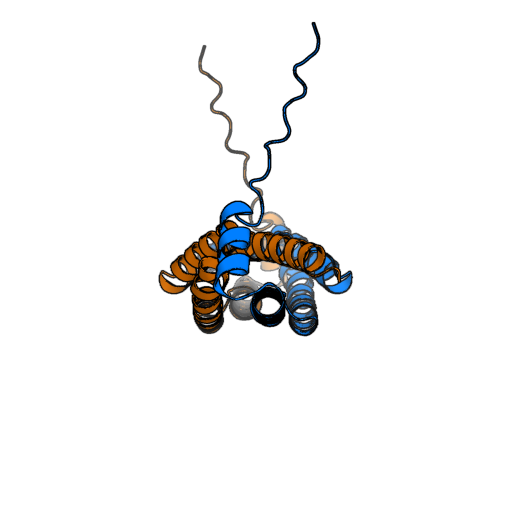A 1 87 ? 0.148 -5.586 11.672 1 85.81 87 CYS A C 1
ATOM 640 O O . CYS A 1 87 ? -0.473 -4.762 12.344 1 85.81 87 CYS A O 1
ATOM 642 N N . LEU A 1 88 ? 0.502 -6.715 12.109 1 88.94 88 LEU A N 1
ATOM 643 C CA . LEU A 1 88 ? 0.078 -7.195 13.422 1 88.94 88 LEU A CA 1
ATOM 644 C C . LEU A 1 88 ? 0.818 -6.457 14.531 1 88.94 88 LEU A C 1
ATOM 646 O O . LEU A 1 88 ? 0.277 -6.27 15.625 1 88.94 88 LEU A O 1
ATOM 650 N N . SER A 1 89 ? 2.01 -6.035 14.273 1 88.75 89 SER A N 1
ATOM 651 C CA . SER A 1 89 ? 2.818 -5.371 15.289 1 88.75 89 SER A CA 1
ATOM 652 C C . SER A 1 89 ? 2.576 -3.867 15.297 1 88.75 89 SER A C 1
ATOM 654 O O . SER A 1 89 ? 3.074 -3.158 16.172 1 88.75 89 SER A O 1
ATOM 656 N N . GLY A 1 90 ? 1.87 -3.465 14.375 1 80.31 90 GLY A N 1
ATOM 657 C CA . GLY A 1 90 ? 1.623 -2.033 14.289 1 80.31 90 GLY A CA 1
ATOM 658 C C . GLY A 1 90 ? 2.805 -1.255 13.742 1 80.31 90 GLY A C 1
ATOM 659 O O . GLY A 1 90 ? 2.879 -0.035 13.906 1 80.31 90 GLY A O 1
ATOM 660 N N . ALA A 1 91 ? 3.736 -1.943 13.148 1 80.12 91 ALA A N 1
ATOM 661 C CA . ALA A 1 91 ? 4.91 -1.32 12.539 1 80.12 91 ALA A CA 1
ATOM 662 C C . ALA A 1 91 ? 4.559 -0.666 11.211 1 80.12 91 ALA A C 1
ATOM 664 O O . ALA A 1 91 ? 3.422 -0.765 10.742 1 80.12 91 ALA A O 1
ATOM 665 N N . GLU A 1 92 ? 5.488 0.038 10.719 1 75.06 92 GLU A N 1
ATOM 666 C CA . GLU A 1 92 ? 5.328 0.631 9.391 1 75.06 92 GLU A CA 1
ATOM 667 C C . GLU A 1 92 ? 5.168 -0.445 8.32 1 75.06 92 GLU A C 1
ATOM 669 O O . GLU A 1 92 ? 5.953 -1.393 8.266 1 75.06 92 GLU A O 1
ATOM 674 N N . ILE A 1 93 ? 4.148 -0.293 7.434 1 79.56 93 ILE A N 1
ATOM 675 C CA . ILE A 1 93 ? 3.766 -1.396 6.559 1 79.56 93 ILE A CA 1
ATOM 676 C C . ILE A 1 93 ? 4.168 -1.076 5.121 1 79.56 93 ILE A C 1
ATOM 678 O O . ILE A 1 93 ? 4.172 -1.96 4.258 1 79.56 93 ILE A O 1
ATOM 682 N N . ALA A 1 94 ? 4.543 0.047 4.871 1 74.75 94 ALA A N 1
ATOM 683 C CA . ALA A 1 94 ? 4.758 0.467 3.488 1 74.75 94 ALA A CA 1
ATOM 684 C C . ALA A 1 94 ? 5.836 -0.379 2.818 1 74.75 94 ALA A C 1
ATOM 686 O O . ALA A 1 94 ? 5.652 -0.861 1.699 1 74.75 94 ALA A O 1
ATOM 687 N N . ALA A 1 95 ? 6.934 -0.468 3.48 1 80.12 95 ALA A N 1
ATOM 688 C CA . ALA A 1 95 ? 8.055 -1.193 2.895 1 80.12 95 ALA A CA 1
ATOM 689 C C . ALA A 1 95 ? 7.723 -2.67 2.711 1 80.12 95 ALA A C 1
ATOM 691 O O . ALA A 1 95 ? 7.883 -3.219 1.619 1 80.12 95 ALA A O 1
ATOM 692 N N . PRO A 1 96 ? 7.215 -3.279 3.775 1 86.06 96 PRO A N 1
ATOM 693 C CA . PRO A 1 96 ? 6.828 -4.68 3.58 1 86.06 96 PRO A CA 1
ATOM 694 C C . PRO A 1 96 ? 5.727 -4.844 2.531 1 86.06 96 PRO A C 1
ATOM 696 O O . PRO A 1 96 ? 5.699 -5.848 1.815 1 86.06 96 PRO A O 1
ATOM 699 N N . LEU A 1 97 ? 4.828 -3.975 2.463 1 83.25 97 LEU A N 1
ATOM 700 C CA . LEU A 1 97 ? 3.789 -4.023 1.441 1 83.25 97 LEU A CA 1
ATOM 701 C C . LEU A 1 97 ? 4.395 -3.941 0.045 1 83.25 97 LEU A C 1
ATOM 703 O O . LEU A 1 97 ? 4.02 -4.707 -0.847 1 83.25 97 LEU A O 1
ATOM 707 N N . GLY A 1 98 ? 5.258 -3.01 -0.113 1 80.44 98 GLY A N 1
A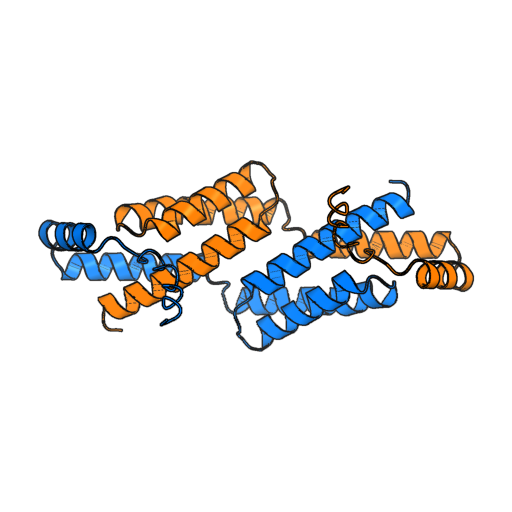TOM 708 C CA . GLY A 1 98 ? 5.949 -2.895 -1.388 1 80.44 98 GLY A CA 1
ATOM 709 C C . GLY A 1 98 ? 6.68 -4.164 -1.789 1 80.44 98 GLY A C 1
ATOM 710 O O . GLY A 1 98 ? 6.613 -4.582 -2.945 1 80.44 98 GLY A O 1
ATOM 711 N N . ALA A 1 99 ? 7.387 -4.727 -0.897 1 86.19 99 ALA A N 1
ATOM 712 C CA . ALA A 1 99 ? 8.109 -5.973 -1.148 1 86.19 99 ALA A CA 1
ATOM 713 C C . ALA A 1 99 ? 7.145 -7.094 -1.532 1 86.19 99 ALA A C 1
ATOM 715 O O . ALA A 1 99 ? 7.426 -7.879 -2.439 1 86.19 99 ALA A O 1
ATOM 716 N N . ALA A 1 100 ? 6.039 -7.16 -0.821 1 89.81 100 ALA A N 1
ATOM 717 C CA . ALA A 1 100 ? 5.039 -8.188 -1.104 1 89.81 100 ALA A CA 1
ATOM 718 C C . ALA A 1 100 ? 4.445 -8 -2.498 1 89.81 100 ALA A C 1
ATOM 720 O O . ALA A 1 100 ? 4.273 -8.977 -3.238 1 89.81 100 ALA A O 1
ATOM 721 N N . VAL A 1 101 ? 4.203 -6.863 -2.822 1 84.31 101 VAL A N 1
ATOM 722 C CA . VAL A 1 101 ? 3.623 -6.559 -4.125 1 84.31 101 VAL A CA 1
ATOM 723 C C . VAL A 1 101 ? 4.621 -6.91 -5.23 1 84.31 101 VAL A C 1
ATOM 725 O O . VAL A 1 101 ? 4.246 -7.492 -6.25 1 84.31 101 VAL A O 1
ATOM 728 N N . HIS A 1 102 ? 5.84 -6.52 -5.059 1 84.56 102 HIS A N 1
ATOM 729 C CA . HIS A 1 102 ? 6.875 -6.836 -6.035 1 84.56 102 HIS A CA 1
ATOM 730 C C . HIS A 1 102 ? 7.027 -8.344 -6.207 1 84.56 102 HIS A C 1
ATOM 732 O O . HIS A 1 102 ? 7.078 -8.844 -7.332 1 84.56 102 HIS A O 1
ATOM 738 N N . ALA A 1 103 ? 7.121 -9.023 -5.117 1 90.69 103 ALA A N 1
ATOM 739 C CA . ALA A 1 103 ? 7.223 -10.477 -5.16 1 90.69 103 ALA A CA 1
ATOM 740 C C . ALA A 1 103 ? 6 -11.094 -5.832 1 90.69 103 ALA A C 1
ATOM 742 O O . ALA A 1 103 ? 6.113 -12.078 -6.562 1 90.69 103 ALA A O 1
ATOM 743 N N . ALA A 1 104 ? 4.859 -10.531 -5.555 1 90.62 104 ALA A N 1
ATOM 744 C CA . ALA A 1 104 ? 3.615 -11 -6.16 1 90.62 104 ALA A CA 1
ATOM 745 C C . ALA A 1 104 ? 3.66 -10.867 -7.68 1 90.62 104 ALA A C 1
ATOM 747 O O . ALA A 1 104 ? 3.262 -11.781 -8.406 1 90.62 104 ALA A O 1
ATOM 748 N N . ARG A 1 105 ? 4.098 -9.789 -8.156 1 86.25 105 ARG A N 1
ATOM 749 C CA . ARG A 1 105 ? 4.207 -9.57 -9.594 1 86.25 105 ARG A CA 1
ATOM 750 C C . ARG A 1 105 ? 5.152 -10.586 -10.234 1 86.25 105 ARG A C 1
ATOM 752 O O . ARG A 1 105 ? 4.859 -11.133 -11.297 1 86.25 105 ARG A O 1
ATOM 759 N N . GLN A 1 106 ? 6.211 -10.781 -9.594 1 90.31 106 GLN A N 1
ATOM 760 C CA . GLN A 1 106 ? 7.16 -11.766 -10.094 1 90.31 106 GLN A CA 1
ATOM 761 C C . GLN A 1 106 ? 6.535 -13.164 -10.133 1 90.31 106 GLN A C 1
ATOM 763 O O . GLN A 1 106 ? 6.754 -13.922 -11.078 1 90.31 106 GLN A O 1
ATOM 768 N N . ALA A 1 107 ? 5.871 -13.453 -9.086 1 94.19 107 ALA A N 1
ATOM 769 C CA . ALA A 1 107 ? 5.203 -14.75 -9.023 1 94.19 107 ALA A CA 1
ATOM 770 C C . ALA A 1 107 ? 4.172 -14.898 -10.133 1 94.19 107 ALA A C 1
ATOM 772 O O . ALA A 1 107 ? 4.102 -15.938 -10.789 1 94.19 107 ALA A O 1
ATOM 773 N N . ARG A 1 108 ? 3.393 -13.898 -10.312 1 92.31 108 ARG A N 1
ATOM 774 C CA . ARG A 1 108 ? 2.363 -13.953 -11.344 1 92.31 108 ARG A CA 1
ATOM 775 C C . ARG A 1 108 ? 2.984 -14.109 -12.727 1 92.31 108 ARG A C 1
ATOM 777 O O . ARG A 1 108 ? 2.463 -14.852 -13.562 1 92.31 108 ARG A O 1
ATOM 784 N N . ASN A 1 109 ? 4.016 -13.414 -12.938 1 92.12 109 ASN A N 1
ATOM 785 C CA . ASN A 1 109 ? 4.727 -13.562 -14.203 1 92.12 109 ASN A CA 1
ATOM 786 C C . ASN A 1 109 ? 5.23 -14.992 -14.398 1 92.12 109 ASN A C 1
ATOM 788 O O . ASN A 1 109 ? 5.117 -15.555 -15.492 1 92.12 109 ASN A O 1
ATOM 792 N N . ALA A 1 110 ? 5.836 -15.508 -13.422 1 94.25 110 ALA A N 1
ATOM 793 C CA . ALA A 1 110 ? 6.328 -16.875 -13.469 1 94.25 110 ALA A CA 1
ATOM 794 C C . ALA A 1 110 ? 5.191 -17.859 -13.727 1 94.25 110 ALA A C 1
ATOM 796 O O . ALA A 1 110 ? 5.332 -18.797 -14.523 1 94.25 110 ALA A O 1
ATOM 797 N N . ILE A 1 111 ? 4.082 -17.672 -13.07 1 95.31 111 ILE A N 1
ATOM 798 C CA . ILE A 1 111 ? 2.922 -18.547 -13.219 1 95.31 111 ILE A CA 1
ATOM 799 C C . ILE A 1 111 ? 2.414 -18.484 -14.656 1 95.31 111 ILE A C 1
ATOM 801 O O . ILE A 1 111 ? 2.074 -19.516 -15.242 1 95.31 111 ILE A O 1
ATOM 805 N N . ALA A 1 112 ? 2.387 -17.266 -15.156 1 93.88 112 ALA A N 1
ATOM 806 C CA . ALA A 1 112 ? 1.961 -17.094 -16.547 1 93.88 112 ALA A CA 1
ATOM 807 C C . ALA A 1 112 ? 2.863 -17.875 -17.484 1 93.88 112 ALA A C 1
ATOM 809 O O . ALA A 1 112 ? 2.379 -18.531 -18.422 1 93.88 112 ALA A O 1
ATOM 810 N N . THR A 1 113 ? 4.109 -17.797 -17.25 1 92.94 113 THR A N 1
ATOM 811 C CA . THR A 1 113 ? 5.082 -18.516 -18.062 1 92.94 113 THR A CA 1
ATOM 812 C C . THR A 1 113 ? 4.906 -20.016 -17.922 1 92.94 113 THR A C 1
ATOM 814 O O . THR A 1 113 ? 4.898 -20.75 -18.906 1 92.94 113 THR A O 1
ATOM 817 N N . LEU A 1 114 ? 4.77 -20.469 -16.703 1 92.94 114 LEU A N 1
ATOM 818 C CA . LEU A 1 114 ? 4.617 -21.891 -16.422 1 92.94 114 LEU A CA 1
ATOM 819 C C . LEU A 1 114 ? 3.35 -22.453 -17.047 1 92.94 114 LEU A C 1
ATOM 821 O O . LEU A 1 114 ? 3.344 -23.578 -17.547 1 92.94 114 LEU A O 1
ATOM 825 N N . ARG A 1 115 ? 2.32 -21.609 -17 1 93.31 115 ARG A N 1
ATOM 826 C CA . ARG A 1 115 ? 1.026 -22.078 -17.484 1 93.31 115 ARG A CA 1
ATOM 827 C C . ARG A 1 115 ? 0.875 -21.797 -18.984 1 93.31 115 ARG A C 1
ATOM 829 O O . ARG A 1 115 ? -0.045 -22.297 -19.625 1 93.31 115 ARG A O 1
ATOM 836 N N . GLY A 1 116 ? 1.794 -21.078 -19.531 1 90.56 116 GLY A N 1
ATOM 837 C CA . GLY A 1 116 ? 1.73 -20.766 -20.938 1 90.56 116 GLY A CA 1
ATOM 838 C C . GLY A 1 116 ? 0.636 -19.766 -21.281 1 90.56 116 GLY A C 1
ATOM 839 O O . GLY A 1 116 ? -0.051 -19.922 -22.297 1 90.56 116 GLY A O 1
ATOM 840 N N . VAL A 1 117 ? 0.312 -19 -20.438 1 83 117 VAL A N 1
ATOM 841 C CA . VAL A 1 117 ? -0.694 -17.969 -20.672 1 83 117 VAL A CA 1
ATOM 842 C C . VAL A 1 117 ? -0.052 -16.578 -20.578 1 83 117 VAL A C 1
ATOM 844 O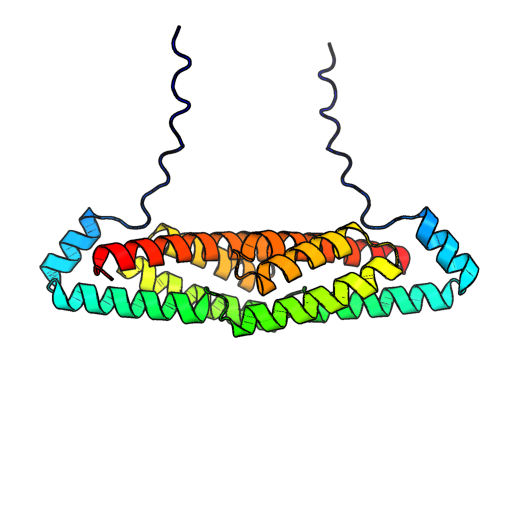 O . VAL A 1 117 ? 0.98 -16.422 -19.922 1 83 117 VAL A O 1
ATOM 847 N N . MET B 1 1 ? 42.094 -4.465 -18.812 1 36.84 1 MET B N 1
ATOM 848 C CA . MET B 1 1 ? 41.531 -5.113 -17.625 1 36.84 1 MET B CA 1
ATOM 849 C C . MET B 1 1 ? 40.031 -4.926 -17.578 1 36.84 1 MET B C 1
ATOM 851 O O . MET B 1 1 ? 39.531 -3.795 -17.625 1 36.84 1 MET B O 1
ATOM 855 N N . ASN B 1 2 ? 39.156 -5.875 -18.141 1 44.31 2 ASN B N 1
ATOM 856 C CA . ASN B 1 2 ? 37.719 -5.961 -18.328 1 44.31 2 ASN B CA 1
ATOM 857 C C . ASN B 1 2 ? 36.969 -5.766 -17 1 44.31 2 ASN B C 1
ATOM 859 O O . ASN B 1 2 ? 37.344 -6.359 -15.992 1 44.31 2 ASN B O 1
ATOM 863 N N . GLU B 1 3 ? 36.594 -4.551 -16.719 1 47.72 3 GLU B N 1
ATOM 864 C CA . GLU B 1 3 ? 35.781 -4.336 -15.523 1 47.72 3 GLU B CA 1
ATOM 865 C C . GLU B 1 3 ? 34.75 -5.461 -15.352 1 47.72 3 GLU B C 1
ATOM 867 O O . GLU B 1 3 ? 34.062 -5.824 -16.297 1 47.72 3 GLU B O 1
ATOM 872 N N . PRO B 1 4 ? 35.062 -6.453 -14.453 1 44.53 4 PRO B N 1
ATOM 873 C CA . PRO B 1 4 ? 34.125 -7.555 -14.289 1 44.53 4 PRO B CA 1
ATOM 874 C C . PRO B 1 4 ? 32.656 -7.086 -14.336 1 44.53 4 PRO B C 1
ATOM 876 O O . PRO B 1 4 ? 32.375 -5.934 -14.008 1 44.53 4 PRO B O 1
ATOM 879 N N . ASP B 1 5 ? 31.953 -7.418 -15.414 1 45.22 5 ASP B N 1
ATOM 880 C CA . ASP B 1 5 ? 30.516 -7.238 -15.547 1 45.22 5 ASP B CA 1
ATOM 881 C C . ASP B 1 5 ? 29.812 -7.328 -14.195 1 45.22 5 ASP B C 1
ATOM 883 O O . ASP B 1 5 ? 29.969 -8.312 -13.469 1 45.22 5 ASP B O 1
ATOM 887 N N . ALA B 1 6 ? 29.844 -6.27 -13.438 1 50.09 6 ALA B N 1
ATOM 888 C CA . ALA B 1 6 ? 29.031 -6.203 -12.227 1 50.09 6 ALA B CA 1
ATOM 889 C C . ALA B 1 6 ? 27.859 -7.176 -12.305 1 50.09 6 ALA B C 1
ATOM 891 O O . ALA B 1 6 ? 26.969 -7.031 -13.148 1 50.09 6 ALA B O 1
ATOM 892 N N . GLN B 1 7 ? 28.094 -8.539 -12.203 1 41.25 7 GLN B N 1
ATOM 893 C CA . GLN B 1 7 ? 27.109 -9.609 -12.195 1 41.25 7 GLN B CA 1
ATOM 894 C C . GLN B 1 7 ? 25.781 -9.133 -11.602 1 41.25 7 GLN B C 1
ATOM 896 O O . GLN B 1 7 ? 25.75 -8.625 -10.477 1 41.25 7 GLN B O 1
ATOM 901 N N . ARG B 1 8 ? 24.859 -8.633 -12.273 1 50.5 8 ARG B N 1
ATOM 902 C CA . ARG B 1 8 ? 23.484 -8.344 -11.867 1 50.5 8 ARG B CA 1
ATOM 903 C C . ARG B 1 8 ? 23.031 -9.281 -10.758 1 50.5 8 ARG B C 1
ATOM 905 O O . ARG B 1 8 ? 23.219 -10.5 -10.852 1 50.5 8 ARG B O 1
ATOM 912 N N . PRO B 1 9 ? 23.094 -8.766 -9.641 1 52.84 9 PRO B N 1
ATOM 913 C CA . PRO B 1 9 ? 22.656 -9.688 -8.586 1 52.84 9 PRO B CA 1
ATOM 914 C C . PRO B 1 9 ? 21.625 -10.695 -9.078 1 52.84 9 PRO B C 1
ATOM 916 O O . PRO B 1 9 ? 20.656 -10.32 -9.734 1 52.84 9 PRO B O 1
ATOM 919 N N . VAL B 1 10 ? 22.031 -11.875 -9.406 1 51.91 10 VAL B N 1
ATOM 920 C CA . VAL B 1 10 ? 21.141 -12.984 -9.75 1 51.91 10 VAL B CA 1
ATOM 921 C C . VAL B 1 10 ? 19.891 -12.93 -8.891 1 51.91 10 VAL B C 1
ATOM 923 O O . VAL B 1 10 ? 19.969 -12.93 -7.66 1 51.91 10 VAL B O 1
ATOM 926 N N . GLN B 1 11 ? 18.875 -12.195 -9.297 1 63.59 11 GLN B N 1
ATOM 927 C CA . GLN B 1 11 ? 17.609 -12.188 -8.562 1 63.59 11 GLN B CA 1
ATOM 928 C C . GLN B 1 11 ? 17.109 -13.609 -8.328 1 63.59 11 GLN B C 1
ATOM 930 O O . GLN B 1 11 ? 17.234 -14.469 -9.203 1 63.59 11 GLN B O 1
ATOM 935 N N . ALA B 1 12 ? 17.062 -14.016 -7.082 1 73.12 12 ALA B N 1
ATOM 936 C CA . ALA B 1 12 ? 16.516 -15.328 -6.73 1 73.12 12 ALA B CA 1
ATOM 937 C C . ALA B 1 12 ? 15.266 -15.641 -7.543 1 73.12 12 ALA B C 1
ATOM 939 O O . ALA B 1 12 ? 14.484 -14.742 -7.855 1 73.12 12 ALA B O 1
ATOM 940 N N . PRO B 1 13 ? 15.281 -16.844 -8.031 1 83.94 13 PRO B N 1
ATOM 941 C CA . PRO B 1 13 ? 14.109 -17.219 -8.828 1 83.94 13 PRO B CA 1
ATOM 942 C C . PRO B 1 13 ? 12.805 -17.047 -8.062 1 83.94 13 PRO B C 1
ATOM 944 O O . PRO B 1 13 ? 12.789 -17.125 -6.832 1 83.94 13 PRO B O 1
ATOM 947 N N . ALA B 1 14 ? 11.758 -16.734 -8.734 1 90.38 14 ALA B N 1
ATOM 948 C CA . ALA B 1 14 ? 10.438 -16.5 -8.148 1 90.38 14 ALA B CA 1
ATOM 949 C C . ALA B 1 14 ? 9.898 -17.797 -7.523 1 90.38 14 ALA B C 1
ATOM 951 O O . ALA B 1 14 ? 9.039 -17.734 -6.637 1 90.38 14 ALA B O 1
ATOM 952 N N . PHE B 1 15 ? 10.359 -18.953 -7.977 1 92.5 15 PHE B N 1
ATOM 953 C CA . PHE B 1 15 ? 9.898 -20.234 -7.473 1 92.5 15 PHE B CA 1
ATOM 954 C C . PHE B 1 15 ? 11.031 -21.266 -7.492 1 92.5 15 PHE B C 1
ATOM 956 O O . PHE B 1 15 ? 12.055 -21.047 -8.148 1 92.5 15 PHE B O 1
ATOM 963 N N . ASP B 1 16 ? 10.906 -22.281 -6.734 1 93.62 16 ASP B N 1
ATOM 964 C CA . ASP B 1 16 ? 11.812 -23.422 -6.723 1 93.62 16 ASP B CA 1
ATOM 965 C C . ASP B 1 16 ? 11.438 -24.438 -7.809 1 93.62 16 ASP B C 1
ATOM 967 O O . ASP B 1 16 ? 10.5 -25.219 -7.637 1 93.62 16 ASP B O 1
ATOM 971 N N . ALA B 1 17 ? 12.266 -24.469 -8.805 1 93.06 17 ALA B N 1
ATOM 972 C CA . ALA B 1 17 ? 11.93 -25.281 -9.977 1 93.06 17 ALA B CA 1
ATOM 973 C C . ALA B 1 17 ? 11.945 -26.766 -9.648 1 93.06 17 ALA B C 1
ATOM 975 O O . ALA B 1 17 ? 11.109 -27.531 -10.141 1 93.06 17 ALA B O 1
ATOM 976 N N . ASP B 1 18 ? 12.891 -27.156 -8.914 1 93.62 18 ASP B N 1
ATOM 977 C CA . ASP B 1 18 ? 12.984 -28.562 -8.531 1 93.62 18 ASP B CA 1
ATOM 978 C C . ASP B 1 18 ? 11.773 -28.984 -7.695 1 93.62 18 ASP B C 1
ATOM 980 O O . ASP B 1 18 ? 11.203 -30.062 -7.91 1 93.62 18 ASP B O 1
ATOM 984 N N . ALA B 1 19 ? 11.445 -28.203 -6.801 1 93.38 19 ALA B N 1
ATOM 985 C CA . ALA B 1 19 ? 10.289 -28.484 -5.949 1 93.38 19 ALA B CA 1
ATOM 986 C C . ALA B 1 19 ? 9 -28.547 -6.77 1 93.38 19 ALA B C 1
ATOM 988 O O . ALA B 1 19 ? 8.141 -29.391 -6.527 1 93.38 19 ALA B O 1
ATOM 989 N N . LEU B 1 20 ? 8.852 -27.688 -7.699 1 93.25 20 LEU B N 1
ATOM 990 C CA . LEU B 1 20 ? 7.664 -27.672 -8.547 1 93.25 20 LEU B CA 1
ATOM 991 C C . LEU B 1 20 ? 7.582 -28.938 -9.383 1 93.25 20 LEU B C 1
ATOM 993 O O . LEU B 1 20 ? 6.496 -29.484 -9.602 1 93.25 20 LEU B O 1
ATOM 997 N N . ALA B 1 21 ? 8.703 -29.375 -9.875 1 93.62 21 ALA B N 1
ATOM 998 C CA . ALA B 1 21 ? 8.758 -30.625 -10.633 1 93.62 21 ALA B CA 1
ATOM 999 C C . ALA B 1 21 ? 8.305 -31.812 -9.773 1 93.62 21 ALA B C 1
ATOM 1001 O O . ALA B 1 21 ? 7.59 -32.688 -10.25 1 93.62 21 ALA B O 1
ATOM 1002 N N . GLU B 1 22 ? 8.75 -31.797 -8.57 1 94.31 22 GLU B N 1
ATOM 1003 C CA . GLU B 1 22 ? 8.344 -32.844 -7.637 1 94.31 22 GLU B CA 1
ATOM 1004 C C . GLU B 1 22 ? 6.832 -32.812 -7.418 1 94.31 22 GLU B C 1
ATOM 1006 O O . GLU B 1 22 ? 6.199 -33.875 -7.348 1 94.31 22 GLU B O 1
ATOM 1011 N N . LEU B 1 23 ? 6.277 -31.672 -7.289 1 92.06 23 LEU B N 1
ATOM 1012 C CA . LEU B 1 23 ? 4.836 -31.531 -7.121 1 92.06 23 LEU B CA 1
ATOM 1013 C C . LEU B 1 23 ? 4.094 -32 -8.367 1 92.06 23 LEU B C 1
ATOM 1015 O O . LEU B 1 23 ? 3.047 -32.656 -8.258 1 92.06 23 LEU B O 1
ATOM 1019 N N . ALA B 1 24 ? 4.586 -31.688 -9.477 1 93.25 24 ALA B N 1
ATOM 1020 C CA . ALA B 1 24 ? 4.004 -32.156 -10.727 1 93.25 24 ALA B CA 1
ATOM 1021 C C . ALA B 1 24 ? 3.996 -33.688 -10.789 1 93.25 24 ALA B C 1
ATOM 1023 O O . ALA B 1 24 ? 3.035 -34.281 -11.273 1 93.25 24 ALA B O 1
ATOM 1024 N N . ASP B 1 25 ? 5.074 -34.25 -10.328 1 94.5 25 ASP B N 1
ATOM 1025 C CA . ASP B 1 25 ? 5.18 -35.719 -10.312 1 94.5 25 ASP B CA 1
ATOM 1026 C C . ASP B 1 25 ? 4.176 -36.312 -9.336 1 94.5 25 ASP B C 1
ATOM 1028 O O . ASP B 1 25 ? 3.617 -37.375 -9.602 1 94.5 25 ASP B O 1
ATOM 1032 N N . LEU B 1 26 ? 3.959 -35.656 -8.25 1 92.62 26 LEU B N 1
ATOM 1033 C CA . LEU B 1 26 ? 3.102 -36.156 -7.18 1 92.62 26 LEU B CA 1
ATOM 1034 C C . LEU B 1 26 ? 1.629 -36 -7.547 1 92.62 26 LEU B C 1
ATOM 1036 O O . LEU B 1 26 ? 0.835 -36.938 -7.348 1 92.62 26 LEU B O 1
ATOM 1040 N N . PHE B 1 27 ? 1.199 -34.906 -8.062 1 91.19 27 PHE B N 1
ATOM 1041 C CA . PHE B 1 27 ? -0.209 -34.562 -8.234 1 91.19 27 PHE B CA 1
ATOM 1042 C C . PHE B 1 27 ? -0.605 -34.656 -9.703 1 91.19 27 PHE B C 1
ATOM 1044 O O . PHE B 1 27 ? -1.793 -34.688 -10.031 1 91.19 27 PHE B O 1
ATOM 1051 N N . GLY B 1 28 ? 0.382 -34.688 -10.68 1 94.62 28 GLY B N 1
ATOM 1052 C CA . GLY B 1 28 ? 0.124 -34.562 -12.102 1 94.62 28 GLY B CA 1
ATOM 1053 C C . GLY B 1 28 ? 0.186 -33.125 -12.586 1 94.62 28 GLY B C 1
ATOM 1054 O O . GLY B 1 28 ? -0.198 -32.188 -11.867 1 94.62 28 GLY B O 1
ATOM 1055 N N . ARG B 1 29 ? 0.612 -32.938 -13.75 1 93.5 29 ARG B N 1
ATOM 1056 C CA . ARG B 1 29 ? 0.812 -31.609 -14.336 1 93.5 29 ARG B CA 1
ATOM 1057 C C . ARG B 1 29 ? -0.503 -30.844 -14.422 1 93.5 29 ARG B C 1
ATOM 1059 O O . ARG B 1 29 ? -0.555 -29.656 -14.109 1 93.5 29 ARG B O 1
ATOM 1066 N N . PRO B 1 30 ? -1.632 -31.484 -14.852 1 93.31 30 PRO B N 1
ATOM 1067 C CA . PRO B 1 30 ? -2.891 -30.75 -14.93 1 93.31 30 PRO B CA 1
ATOM 1068 C C . PRO B 1 30 ? -3.314 -30.156 -13.586 1 93.31 30 PRO B C 1
ATOM 1070 O O . PRO B 1 30 ? -3.775 -29.016 -13.531 1 93.31 30 PRO B O 1
ATOM 1073 N N . ARG B 1 31 ? -3.164 -30.969 -12.562 1 93.31 31 ARG B N 1
ATOM 1074 C CA . ARG B 1 31 ? -3.531 -30.484 -11.234 1 93.31 31 ARG B CA 1
ATOM 1075 C C . ARG B 1 31 ? -2.621 -29.344 -10.789 1 93.31 31 ARG B C 1
ATOM 1077 O O . ARG B 1 31 ? -3.086 -28.375 -10.188 1 93.31 31 ARG B O 1
ATOM 1084 N N . LEU B 1 32 ? -1.344 -29.469 -11.008 1 95.25 32 LEU B N 1
ATOM 1085 C CA . LEU B 1 32 ? -0.4 -28.406 -10.664 1 95.25 32 LEU B CA 1
ATOM 1086 C C . LEU B 1 32 ? -0.764 -27.109 -11.375 1 95.25 32 LEU B C 1
ATOM 1088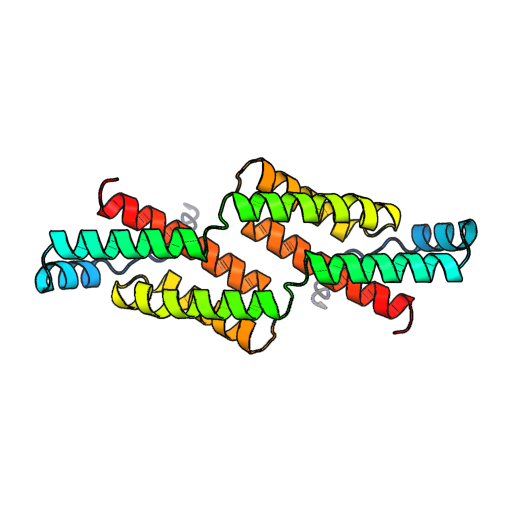 O O . LEU B 1 32 ? -0.715 -26.031 -10.773 1 95.25 32 LEU B O 1
ATOM 1092 N N . MET B 1 33 ? -1.106 -27.141 -12.648 1 95.25 33 MET B N 1
ATOM 1093 C CA . MET B 1 33 ? -1.496 -25.953 -13.398 1 95.25 33 MET B CA 1
ATOM 1094 C C . MET B 1 33 ? -2.738 -25.312 -12.797 1 95.25 33 MET B C 1
ATOM 1096 O O . MET B 1 33 ? -2.848 -24.078 -12.75 1 95.25 33 MET B O 1
ATOM 1100 N N . GLU B 1 34 ? -3.615 -26.188 -12.344 1 93.38 34 GLU B N 1
ATOM 1101 C CA . GLU B 1 34 ? -4.809 -25.672 -11.672 1 93.38 34 GLU B CA 1
ATOM 1102 C C . GLU B 1 34 ? -4.445 -24.906 -10.406 1 93.38 34 GLU B C 1
ATOM 1104 O O . GLU B 1 34 ? -4.961 -23.812 -10.164 1 93.38 34 GLU B O 1
ATOM 1109 N N . LEU B 1 35 ? -3.617 -25.547 -9.617 1 94.69 35 LEU B N 1
ATOM 1110 C CA . LEU B 1 35 ? -3.193 -24.938 -8.359 1 94.69 35 LEU B CA 1
ATOM 1111 C C . LEU B 1 35 ? -2.461 -23.625 -8.617 1 94.69 35 LEU B C 1
ATOM 1113 O O . LEU B 1 35 ? -2.637 -22.641 -7.879 1 94.69 35 LEU B O 1
ATOM 1117 N N . LEU B 1 36 ? -1.657 -23.547 -9.625 1 95.56 36 LEU B N 1
ATOM 1118 C CA . LEU B 1 36 ? -0.963 -22.328 -10.008 1 95.56 36 LEU B CA 1
ATOM 1119 C C . LEU B 1 36 ? -1.955 -21.25 -10.438 1 95.56 36 LEU B C 1
ATOM 1121 O O . LEU B 1 36 ? -1.76 -20.062 -10.148 1 95.56 36 LEU B O 1
ATOM 1125 N N . GLY B 1 37 ? -2.984 -21.609 -11.141 1 94.62 37 GLY B N 1
ATOM 1126 C CA . GLY B 1 37 ? -4.043 -20.672 -11.508 1 94.62 37 GLY B CA 1
ATOM 1127 C C . GLY B 1 37 ? -4.766 -20.094 -10.305 1 94.62 37 GLY B C 1
ATOM 1128 O O . GLY B 1 37 ? -5.078 -18.906 -10.289 1 94.62 37 GLY B O 1
ATOM 1129 N N . VAL B 1 38 ? -5.062 -20.969 -9.328 1 92.94 38 VAL B N 1
ATOM 1130 C CA . VAL B 1 38 ? -5.703 -20.516 -8.094 1 92.94 38 VAL B CA 1
ATOM 1131 C C . VAL B 1 38 ? -4.809 -19.5 -7.391 1 92.94 38 VAL B C 1
ATOM 1133 O O . VAL B 1 38 ? -5.285 -18.453 -6.938 1 92.94 38 VAL B O 1
ATOM 1136 N N . LEU B 1 39 ? -3.508 -19.844 -7.289 1 94.5 39 LEU B N 1
ATOM 1137 C CA . LEU B 1 39 ? -2.576 -18.922 -6.648 1 94.5 39 LEU B CA 1
ATOM 1138 C C . LEU B 1 39 ? -2.539 -17.594 -7.387 1 94.5 39 LEU B C 1
ATOM 1140 O O . LEU B 1 39 ? -2.545 -16.531 -6.758 1 94.5 39 LEU B O 1
ATOM 1144 N N . ASP B 1 40 ? -2.549 -17.609 -8.703 1 93.06 40 ASP B N 1
ATOM 1145 C CA . ASP B 1 40 ? -2.57 -16.391 -9.5 1 93.06 40 ASP B CA 1
ATOM 1146 C C . ASP B 1 40 ? -3.791 -15.539 -9.164 1 93.06 40 ASP B C 1
ATOM 1148 O O . ASP B 1 40 ? -3.676 -14.328 -8.984 1 93.06 40 ASP B O 1
ATOM 1152 N N . HIS B 1 41 ? -4.891 -16.172 -9.07 1 88.62 41 HIS B N 1
ATOM 1153 C CA . HIS B 1 41 ? -6.133 -15.492 -8.734 1 88.62 41 HIS B CA 1
ATOM 1154 C C . HIS B 1 41 ? -6.066 -14.883 -7.336 1 88.62 41 HIS B C 1
ATOM 1156 O O . HIS B 1 41 ? -6.488 -13.742 -7.125 1 88.62 41 HIS B O 1
ATOM 1162 N N . GLU B 1 42 ? -5.535 -15.656 -6.395 1 88.94 42 GLU B N 1
ATOM 1163 C CA . GLU B 1 42 ? -5.418 -15.164 -5.027 1 88.94 42 GLU B CA 1
ATOM 1164 C C . GLU B 1 42 ? -4.508 -13.945 -4.953 1 88.94 42 GLU B C 1
ATOM 1166 O O . GLU B 1 42 ? -4.809 -12.984 -4.242 1 88.94 42 GLU B O 1
ATOM 1171 N N . ILE B 1 43 ? -3.408 -14 -5.633 1 89.94 43 ILE B N 1
ATOM 1172 C CA . ILE B 1 43 ? -2.48 -12.875 -5.652 1 89.94 43 ILE B CA 1
ATOM 1173 C C . ILE B 1 43 ? -3.166 -11.648 -6.258 1 89.94 43 ILE B C 1
ATOM 1175 O O . ILE B 1 43 ? -3.078 -10.547 -5.711 1 89.94 43 ILE B O 1
ATOM 1179 N N . ALA B 1 44 ? -3.846 -11.828 -7.363 1 83.12 44 ALA B N 1
ATOM 1180 C CA . ALA B 1 44 ? -4.488 -10.734 -8.094 1 83.12 44 ALA B CA 1
ATOM 1181 C C . ALA B 1 44 ? -5.512 -10.023 -7.215 1 83.12 44 ALA B C 1
ATOM 1183 O O . ALA B 1 44 ? -5.594 -8.789 -7.223 1 83.12 44 ALA B O 1
ATOM 1184 N N . ILE B 1 45 ? -6.238 -10.742 -6.402 1 79.62 45 ILE B N 1
ATOM 1185 C CA . ILE B 1 45 ? -7.336 -10.148 -5.648 1 79.62 45 ILE B CA 1
ATOM 1186 C C . ILE B 1 45 ? -6.801 -9.531 -4.355 1 79.62 45 ILE B C 1
ATOM 1188 O O . ILE B 1 45 ? -7.398 -8.602 -3.807 1 79.62 45 ILE B O 1
ATOM 1192 N N . ARG B 1 46 ? -5.66 -10 -3.865 1 81.19 46 ARG B N 1
ATOM 1193 C CA . ARG B 1 46 ? -5.234 -9.617 -2.523 1 81.19 46 ARG B CA 1
ATOM 1194 C C . ARG B 1 46 ? -4.098 -8.602 -2.58 1 81.19 46 ARG B C 1
ATOM 1196 O O . ARG B 1 46 ? -3.98 -7.742 -1.705 1 81.19 46 ARG B O 1
ATOM 1203 N N . LEU B 1 47 ? -3.146 -8.727 -3.445 1 77.44 47 LEU B N 1
ATOM 1204 C CA . LEU B 1 47 ? -1.977 -7.855 -3.473 1 77.44 47 LEU B CA 1
ATOM 1205 C C . LEU B 1 47 ? -1.919 -7.062 -4.777 1 77.44 47 LEU B C 1
ATOM 1207 O O . LEU B 1 47 ? -1.035 -6.223 -4.961 1 77.44 47 LEU B O 1
ATOM 1211 N N . ASP B 1 48 ? -2.559 -7.445 -5.715 1 62.41 48 ASP B N 1
ATOM 1212 C CA . ASP B 1 48 ? -2.646 -6.637 -6.922 1 62.41 48 ASP B CA 1
ATOM 1213 C C . ASP B 1 48 ? -3.766 -5.602 -6.812 1 62.41 48 ASP B C 1
ATOM 1215 O O . ASP B 1 48 ? -4.945 -5.957 -6.805 1 62.41 48 ASP B O 1
ATOM 1219 N N . PRO B 1 49 ? -3.324 -4.496 -6.164 1 54.22 49 PRO B N 1
ATOM 1220 C CA . PRO B 1 49 ? -4.387 -3.504 -5.973 1 54.22 49 PRO B CA 1
ATOM 1221 C C . PRO B 1 49 ? -5.371 -3.459 -7.137 1 54.22 49 PRO B C 1
ATOM 1223 O O . PRO B 1 49 ? -4.957 -3.342 -8.297 1 54.22 49 PRO B O 1
ATOM 1226 N N . PRO B 1 50 ? -6.527 -4.113 -6.934 1 51.69 50 PRO B N 1
ATOM 1227 C CA . PRO B 1 50 ? -7.527 -4.02 -8 1 51.69 50 PRO B CA 1
ATOM 1228 C C . PRO B 1 50 ? -7.641 -2.609 -8.578 1 51.69 50 PRO B C 1
ATOM 1230 O O . PRO B 1 50 ? -7.242 -1.639 -7.934 1 51.69 50 PRO B O 1
ATOM 1233 N N . ALA B 1 51 ? -7.758 -2.523 -9.867 1 52.94 51 ALA B N 1
ATOM 1234 C CA . ALA B 1 51 ? -8.062 -1.259 -10.531 1 52.94 51 ALA B CA 1
ATOM 1235 C C . ALA B 1 51 ? -8.875 -0.341 -9.625 1 52.94 51 ALA B C 1
ATOM 1237 O O . ALA B 1 51 ? -8.656 0.873 -9.602 1 52.94 51 ALA B O 1
ATOM 1238 N N . SER B 1 52 ? -9.633 -0.926 -8.859 1 56.47 52 SER B N 1
ATOM 1239 C CA . SER B 1 52 ? -10.492 -0.144 -7.973 1 56.47 52 SER B CA 1
ATOM 1240 C C . SER B 1 52 ? -9.695 0.48 -6.832 1 56.47 52 SER B C 1
ATOM 1242 O O . SER B 1 52 ? -9.961 1.613 -6.43 1 56.47 52 SER B O 1
ATOM 1244 N N . GLU B 1 53 ? -8.695 -0.187 -6.445 1 66.88 53 GLU B N 1
ATOM 1245 C CA . GLU B 1 53 ? -7.871 0.369 -5.375 1 66.88 53 GLU B CA 1
ATOM 1246 C C . GLU B 1 53 ? -6.98 1.493 -5.898 1 66.88 53 GLU B C 1
ATOM 1248 O O . GLU B 1 53 ? -6.805 2.514 -5.227 1 66.88 53 GLU B O 1
ATOM 1253 N N . ALA B 1 54 ? -6.605 1.279 -7.145 1 75.44 54 ALA B N 1
ATOM 1254 C CA . ALA B 1 54 ? -5.789 2.316 -7.77 1 75.44 54 ALA B CA 1
ATOM 1255 C C . ALA B 1 54 ? -6.582 3.609 -7.938 1 75.44 54 ALA B C 1
ATOM 1257 O O . ALA B 1 54 ? -6.055 4.703 -7.719 1 75.44 54 ALA B O 1
ATOM 1258 N N . ALA B 1 55 ? -7.852 3.412 -8.281 1 80.62 55 ALA B N 1
ATOM 1259 C CA . ALA B 1 55 ? -8.711 4.582 -8.461 1 80.62 55 ALA B CA 1
ATOM 1260 C C . ALA B 1 55 ? -8.938 5.301 -7.133 1 80.62 55 ALA B C 1
ATOM 1262 O O . ALA B 1 55 ? -8.914 6.535 -7.078 1 80.62 55 ALA B O 1
ATOM 1263 N N . ARG B 1 56 ? -9.211 4.566 -6.152 1 80.19 56 ARG B N 1
ATOM 1264 C CA . ARG B 1 56 ? -9.398 5.145 -4.828 1 80.19 56 ARG B CA 1
ATOM 1265 C C . ARG B 1 56 ? -8.133 5.852 -4.352 1 80.19 56 ARG B C 1
ATOM 1267 O O . ARG B 1 56 ? -8.195 6.977 -3.848 1 80.19 56 ARG B O 1
ATOM 1274 N N . LEU B 1 57 ? -6.992 5.234 -4.523 1 82.81 57 LEU B N 1
ATOM 1275 C CA . LEU B 1 57 ? -5.711 5.809 -4.129 1 82.81 57 LEU B CA 1
ATOM 1276 C C . LEU B 1 57 ? -5.422 7.082 -4.914 1 82.81 57 LEU B C 1
ATOM 1278 O O . LEU B 1 57 ? -4.898 8.055 -4.359 1 82.81 57 LEU B O 1
ATOM 1282 N N . ALA B 1 58 ? -5.781 6.98 -6.18 1 89.56 58 ALA B N 1
ATOM 1283 C CA . ALA B 1 58 ? -5.602 8.164 -7.02 1 89.56 58 ALA B CA 1
ATOM 1284 C C . ALA B 1 58 ? -6.414 9.344 -6.488 1 89.56 58 ALA B C 1
ATOM 1286 O O . ALA B 1 58 ? -5.906 10.461 -6.391 1 89.56 58 ALA B O 1
ATOM 1287 N N . SER B 1 59 ? -7.648 9.086 -6.145 1 89.31 59 SER B N 1
ATOM 1288 C CA . SER B 1 59 ? -8.523 10.133 -5.625 1 89.31 59 SER B CA 1
ATOM 1289 C C . SER B 1 59 ? -8.008 10.68 -4.301 1 89.31 59 SER B C 1
ATOM 1291 O O . SER B 1 59 ? -7.965 11.898 -4.102 1 89.31 59 SER B O 1
ATOM 1293 N N . ASP B 1 60 ? -7.656 9.852 -3.391 1 87.25 60 ASP B N 1
ATOM 1294 C CA . ASP B 1 60 ? -7.113 10.25 -2.096 1 87.25 60 ASP B CA 1
ATOM 1295 C C . ASP B 1 60 ? -5.844 11.078 -2.266 1 87.25 60 ASP B C 1
ATOM 1297 O O . ASP B 1 60 ? -5.691 12.125 -1.63 1 87.25 60 ASP B O 1
ATOM 1301 N N . ALA B 1 61 ? -4.973 10.586 -3.117 1 92.81 61 ALA B N 1
ATOM 1302 C CA . ALA B 1 61 ? -3.732 11.305 -3.4 1 92.81 61 ALA B CA 1
ATOM 1303 C C . ALA B 1 61 ? -4.02 12.695 -3.961 1 92.81 61 ALA B C 1
ATOM 1305 O O . ALA B 1 61 ? -3.393 13.672 -3.555 1 92.81 61 ALA B O 1
ATOM 1306 N N . HIS B 1 62 ? -4.914 12.75 -4.887 1 94.44 62 HIS B N 1
ATOM 1307 C CA . HIS B 1 62 ? -5.266 14.031 -5.492 1 94.44 62 HIS B CA 1
ATOM 1308 C C . HIS B 1 62 ? -5.68 15.047 -4.43 1 94.44 62 HIS B C 1
ATOM 1310 O O . HIS B 1 62 ? -5.27 16.203 -4.484 1 94.44 62 HIS B O 1
ATOM 1316 N N . ILE B 1 63 ? -6.547 14.68 -3.549 1 92.5 63 ILE B N 1
ATOM 1317 C CA . ILE B 1 63 ? -7.031 15.547 -2.48 1 92.5 63 ILE B CA 1
ATOM 1318 C C . ILE B 1 63 ? -5.859 16.016 -1.62 1 92.5 63 ILE B C 1
ATOM 1320 O O . ILE B 1 63 ? -5.758 17.188 -1.282 1 92.5 63 ILE B O 1
ATOM 1324 N N . LEU B 1 64 ? -4.938 15.172 -1.303 1 94.31 64 LEU B N 1
ATOM 1325 C CA . LEU B 1 64 ? -3.818 15.492 -0.426 1 94.31 64 LEU B CA 1
ATOM 1326 C C . LEU B 1 64 ? -2.805 16.375 -1.144 1 94.31 64 LEU B C 1
ATOM 1328 O O . LEU B 1 64 ? -2.135 17.203 -0.513 1 94.31 64 LEU B O 1
ATOM 1332 N N . VAL B 1 65 ? -2.66 16.156 -2.449 1 95.88 65 VAL B N 1
ATOM 1333 C CA . VAL B 1 65 ? -1.786 17.031 -3.223 1 95.88 65 VAL B CA 1
ATOM 1334 C C . VAL B 1 65 ? -2.184 18.484 -2.992 1 95.88 65 VAL B C 1
ATOM 1336 O O . VAL B 1 65 ? -1.344 19.312 -2.635 1 95.88 65 VAL B O 1
ATOM 1339 N N . SER B 1 66 ? -3.385 18.781 -3.158 1 94.69 66 SER B N 1
ATOM 1340 C CA . SER B 1 66 ? -3.9 20.141 -3.047 1 94.69 66 SER B CA 1
ATOM 1341 C C . SER B 1 66 ? -3.807 20.656 -1.614 1 94.69 66 SER B C 1
ATOM 1343 O O . SER B 1 66 ? -3.285 21.75 -1.372 1 94.69 66 SER B O 1
ATOM 1345 N N . SER B 1 67 ? -4.316 19.906 -0.672 1 92.94 67 SER B N 1
ATOM 1346 C CA . SER B 1 67 ? -4.379 20.344 0.719 1 92.94 67 SER B CA 1
ATOM 1347 C C . SER B 1 67 ? -2.986 20.531 1.305 1 92.94 67 SER B C 1
ATOM 1349 O O . SER B 1 67 ? -2.736 21.5 2.027 1 92.94 67 SER B O 1
ATOM 1351 N N . SER B 1 68 ? -2.119 19.656 1.079 1 94.88 68 SER B N 1
ATOM 1352 C CA . SER B 1 68 ? -0.764 19.734 1.613 1 94.88 68 SER B CA 1
ATOM 1353 C C . SER B 1 68 ? 0.03 20.844 0.93 1 94.88 68 SER B C 1
ATOM 1355 O O . SER B 1 68 ? 0.783 21.562 1.584 1 94.88 68 SER B O 1
ATOM 1357 N N . GLY B 1 69 ? -0.113 20.953 -0.353 1 93.88 69 GLY B N 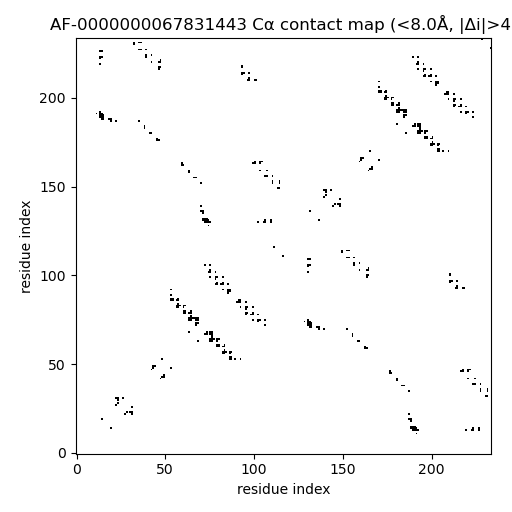1
ATOM 1358 C CA . GLY B 1 69 ? 0.543 22.031 -1.075 1 93.88 69 GLY B CA 1
ATOM 1359 C C . GLY B 1 69 ? 0.144 23.406 -0.583 1 93.88 69 GLY B C 1
ATOM 1360 O O . GLY B 1 69 ? 0.992 24.281 -0.436 1 93.88 69 GLY B O 1
ATOM 1361 N N . ALA B 1 70 ? -1.09 23.609 -0.34 1 92.69 70 ALA B N 1
ATOM 1362 C CA . ALA B 1 70 ? -1.609 24.891 0.133 1 92.69 70 ALA B CA 1
ATOM 1363 C C . ALA B 1 70 ? -0.984 25.281 1.471 1 92.69 70 ALA B C 1
ATOM 1365 O O . ALA B 1 70 ? -0.816 26.469 1.766 1 92.69 70 ALA B O 1
ATOM 1366 N N . LEU B 1 71 ? -0.578 24.297 2.258 1 94.25 71 LEU B N 1
ATOM 1367 C CA . LEU B 1 71 ? -0.038 24.562 3.588 1 94.25 71 LEU B CA 1
ATOM 1368 C C . LEU B 1 71 ? 1.476 24.391 3.605 1 94.25 71 LEU B C 1
ATOM 1370 O O . LEU B 1 71 ? 2.076 24.25 4.676 1 94.25 71 LEU B O 1
ATOM 1374 N N . SER B 1 72 ? 2.043 24.234 2.473 1 94.5 72 SER B N 1
ATOM 1375 C CA . SER B 1 72 ? 3.486 24.266 2.258 1 94.5 72 SER B CA 1
ATOM 1376 C C . SER B 1 72 ? 4.148 22.984 2.764 1 94.5 72 SER B C 1
ATOM 1378 O O . SER B 1 72 ? 5.258 23.031 3.297 1 94.5 72 SER B O 1
ATOM 1380 N N . PHE B 1 73 ? 3.471 21.922 2.693 1 95.44 73 PHE B N 1
ATOM 1381 C CA . PHE B 1 73 ? 4.039 20.578 2.863 1 95.44 73 PHE B CA 1
ATOM 1382 C C . PHE B 1 73 ? 4.395 19.969 1.515 1 95.44 73 PHE B C 1
ATOM 1384 O O . PHE B 1 73 ? 3.742 19.031 1.064 1 95.44 73 PHE B O 1
ATOM 1391 N N . HIS B 1 74 ? 5.461 20.375 0.932 1 95.12 74 HIS B N 1
ATOM 1392 C CA . HIS B 1 74 ? 5.793 20.125 -0.464 1 95.12 74 HIS B CA 1
ATOM 1393 C C . HIS B 1 74 ? 6.25 18.688 -0.664 1 95.12 74 HIS B C 1
ATOM 1395 O O . HIS B 1 74 ? 6 18.094 -1.714 1 95.12 74 HIS B O 1
ATOM 1401 N N . ARG B 1 75 ? 6.867 18.156 0.31 1 94.5 75 ARG B N 1
ATOM 1402 C CA . ARG B 1 75 ? 7.301 16.766 0.187 1 94.5 75 ARG B CA 1
ATOM 1403 C C . ARG B 1 75 ? 6.102 15.82 0.103 1 94.5 75 ARG B C 1
ATOM 1405 O O . ARG B 1 75 ? 6.082 14.906 -0.726 1 94.5 75 ARG B O 1
ATOM 1412 N N . LEU B 1 76 ? 5.156 16.047 0.965 1 94.81 76 LEU B N 1
ATOM 1413 C CA . LEU B 1 76 ? 3.938 15.25 0.918 1 94.81 76 LEU B CA 1
ATOM 1414 C C . LEU B 1 76 ? 3.18 15.484 -0.384 1 94.81 76 LEU B C 1
ATOM 1416 O O . LEU B 1 76 ? 2.752 14.531 -1.042 1 94.81 76 LEU B O 1
ATOM 1420 N N . SER B 1 77 ? 2.998 16.75 -0.737 1 96.62 77 SER B N 1
ATOM 1421 C CA . SER B 1 77 ? 2.301 17.094 -1.973 1 96.62 77 SER B CA 1
ATOM 1422 C C . SER B 1 77 ? 2.951 16.422 -3.178 1 96.62 77 SER B C 1
ATOM 1424 O O . SER B 1 77 ? 2.264 15.828 -4.012 1 96.62 77 SER B O 1
ATOM 1426 N N . GLY B 1 78 ? 4.246 16.5 -3.258 1 96.5 78 GLY B N 1
ATOM 1427 C CA . GLY B 1 78 ? 4.973 15.891 -4.359 1 96.5 78 GLY B CA 1
ATOM 1428 C C . GLY B 1 78 ? 4.852 14.383 -4.387 1 96.5 78 GLY B C 1
ATOM 1429 O O . GLY B 1 78 ? 4.656 13.789 -5.453 1 96.5 78 GLY B O 1
ATOM 1430 N N . ALA B 1 79 ? 4.98 13.75 -3.287 1 93.94 79 ALA B N 1
ATOM 1431 C CA . ALA B 1 79 ? 4.859 12.297 -3.201 1 93.94 79 ALA B CA 1
ATOM 1432 C C . ALA B 1 79 ? 3.461 11.844 -3.604 1 93.94 79 ALA B C 1
ATOM 1434 O O . ALA B 1 79 ? 3.305 10.82 -4.281 1 93.94 79 ALA B O 1
ATOM 1435 N N . CYS B 1 80 ? 2.432 12.578 -3.145 1 95 80 CYS B N 1
ATOM 1436 C CA . CYS B 1 80 ? 1.057 12.234 -3.488 1 95 80 CYS B CA 1
ATOM 1437 C C . CYS B 1 80 ? 0.797 12.453 -4.977 1 95 80 CYS B C 1
ATOM 1439 O O . CYS B 1 80 ? 0.05 11.695 -5.594 1 95 80 CYS B O 1
ATOM 1441 N N . ALA B 1 81 ? 1.381 13.453 -5.539 1 96.69 81 ALA B N 1
ATOM 1442 C CA . ALA B 1 81 ? 1.258 13.68 -6.977 1 96.69 81 ALA B CA 1
ATOM 1443 C C . ALA B 1 81 ? 1.843 12.508 -7.762 1 96.69 81 ALA B C 1
ATOM 1445 O O . ALA B 1 81 ? 1.255 12.055 -8.75 1 96.69 81 ALA B O 1
ATOM 1446 N N . ALA B 1 82 ? 2.955 12.055 -7.375 1 95.19 82 ALA B N 1
ATOM 1447 C CA . ALA B 1 82 ? 3.584 10.906 -8.016 1 95.19 82 ALA B CA 1
ATOM 1448 C C . ALA B 1 82 ? 2.711 9.656 -7.891 1 95.19 82 ALA B C 1
ATOM 1450 O O . ALA B 1 82 ? 2.58 8.883 -8.836 1 95.19 82 ALA B O 1
ATOM 1451 N N . LEU B 1 83 ? 2.139 9.477 -6.734 1 90.5 83 LEU B N 1
ATOM 1452 C CA . LEU B 1 83 ? 1.24 8.344 -6.512 1 90.5 83 LEU B CA 1
ATOM 1453 C C . LEU B 1 83 ? 0.022 8.43 -7.426 1 90.5 83 LEU B C 1
ATOM 1455 O O . LEU B 1 83 ? -0.368 7.438 -8.039 1 90.5 83 LEU B O 1
ATOM 1459 N N . GLU B 1 84 ? -0.599 9.578 -7.43 1 94 84 GLU B N 1
ATOM 1460 C CA . GLU B 1 84 ? -1.756 9.797 -8.289 1 94 84 GLU B CA 1
ATOM 1461 C C . GLU B 1 84 ? -1.438 9.453 -9.742 1 94 84 GLU B C 1
ATOM 1463 O O . GLU B 1 84 ? -2.203 8.75 -10.398 1 94 84 GLU B O 1
ATOM 1468 N N . GLN B 1 85 ? -0.317 9.914 -10.234 1 94.75 85 GLN B N 1
ATOM 1469 C CA . GLN B 1 85 ? 0.101 9.656 -11.609 1 94.75 85 GLN B CA 1
ATOM 1470 C C . GLN B 1 85 ? 0.294 8.156 -11.852 1 94.75 85 GLN B C 1
ATOM 1472 O O . GLN B 1 85 ? -0.104 7.637 -12.891 1 94.75 85 GLN B O 1
ATOM 1477 N N . ALA B 1 86 ? 0.958 7.543 -10.93 1 88.25 86 ALA B N 1
ATOM 1478 C CA . ALA B 1 86 ? 1.174 6.105 -11.062 1 88.25 86 ALA B CA 1
ATOM 1479 C C . ALA B 1 86 ? -0.154 5.355 -11.141 1 88.25 86 ALA B C 1
ATOM 1481 O O . ALA B 1 86 ? -0.314 4.453 -11.969 1 88.25 86 ALA B O 1
ATOM 1482 N N . CYS B 1 87 ? -1.097 5.719 -10.289 1 86.12 87 CYS B N 1
ATOM 1483 C CA . CYS B 1 87 ? -2.408 5.078 -10.266 1 86.12 87 CYS B CA 1
ATOM 1484 C C . CYS B 1 87 ? -3.139 5.289 -11.586 1 86.12 87 CYS B C 1
ATOM 1486 O O . CYS B 1 87 ? -3.715 4.352 -12.141 1 86.12 87 CYS B O 1
ATOM 1488 N N . LEU B 1 88 ? -3.1 6.465 -12.07 1 89 88 LEU B N 1
ATOM 1489 C CA . LEU B 1 88 ? -3.848 6.828 -13.266 1 89 88 LEU B CA 1
ATOM 1490 C C . LEU B 1 88 ? -3.211 6.219 -14.508 1 89 88 LEU B C 1
ATOM 1492 O O . LEU B 1 88 ? -3.906 5.906 -15.477 1 89 88 LEU B O 1
ATOM 1496 N N . SER B 1 89 ? -1.924 6.031 -14.484 1 88.94 89 SER B N 1
ATOM 1497 C CA . SER B 1 89 ? -1.216 5.508 -15.648 1 88.94 89 SER B CA 1
ATOM 1498 C C . SER B 1 89 ? -1.177 3.982 -15.633 1 88.94 89 SER B C 1
ATOM 1500 O O . SER B 1 89 ? -0.728 3.359 -16.594 1 88.94 89 SER B O 1
ATOM 1502 N N . GLY B 1 90 ? -1.612 3.475 -14.594 1 80.62 90 GLY B N 1
ATOM 1503 C CA . GLY B 1 90 ? -1.573 2.025 -14.492 1 80.62 90 GLY B CA 1
ATOM 1504 C C . GLY B 1 90 ? -0.186 1.487 -14.195 1 80.62 90 GLY B C 1
ATOM 1505 O O . GLY B 1 90 ? 0.078 0.298 -14.383 1 80.62 90 GLY B O 1
ATOM 1506 N N . ALA B 1 91 ? 0.695 2.334 -13.781 1 80.5 91 ALA B N 1
ATOM 1507 C CA . ALA B 1 91 ? 2.059 1.95 -13.422 1 80.5 91 ALA B CA 1
ATOM 1508 C C . ALA B 1 91 ? 2.094 1.271 -12.055 1 80.5 91 ALA B C 1
ATOM 1510 O O . ALA B 1 91 ? 1.071 1.18 -11.375 1 80.5 91 ALA B O 1
ATOM 1511 N N . GLU B 1 92 ? 3.219 0.746 -11.766 1 75.31 92 GLU B N 1
ATOM 1512 C CA . GLU B 1 92 ? 3.43 0.164 -10.445 1 75.31 92 GLU B CA 1
ATOM 1513 C C . GLU B 1 92 ? 3.287 1.217 -9.352 1 75.31 92 GLU B C 1
ATOM 1515 O O . GLU B 1 92 ? 3.887 2.291 -9.43 1 75.31 92 GLU B O 1
ATOM 1520 N N . ILE B 1 93 ? 2.49 0.905 -8.273 1 79.62 93 ILE B N 1
ATOM 1521 C CA . ILE B 1 93 ? 2.096 1.943 -7.328 1 79.62 93 ILE B CA 1
ATOM 1522 C C . ILE B 1 93 ? 2.814 1.728 -5.996 1 79.62 93 ILE B C 1
ATOM 1524 O O . ILE B 1 93 ? 2.83 2.615 -5.141 1 79.62 93 ILE B O 1
ATOM 1528 N N . ALA B 1 94 ? 3.432 0.689 -5.844 1 75 94 ALA B N 1
ATOM 1529 C CA . ALA B 1 94 ? 3.982 0.342 -4.535 1 75 94 ALA B CA 1
ATOM 1530 C C . ALA B 1 94 ? 5 1.383 -4.074 1 75 94 ALA B C 1
ATOM 1532 O O . ALA B 1 94 ? 4.949 1.847 -2.934 1 75 94 ALA B O 1
ATOM 1533 N N . ALA B 1 95 ? 5.918 1.651 -4.934 1 80.31 95 ALA B N 1
ATOM 1534 C CA . ALA B 1 95 ? 6.984 2.58 -4.566 1 80.31 95 ALA B CA 1
ATOM 1535 C C . ALA B 1 95 ? 6.426 3.977 -4.297 1 80.31 95 ALA B C 1
ATOM 1537 O O . ALA B 1 95 ? 6.695 4.566 -3.246 1 80.31 95 ALA B O 1
ATOM 1538 N N . PRO B 1 96 ? 5.613 4.465 -5.223 1 86.19 96 PRO B N 1
ATOM 1539 C CA . PRO B 1 96 ? 5.023 5.773 -4.934 1 86.19 96 PRO B CA 1
ATOM 1540 C C . PRO B 1 96 ? 4.133 5.758 -3.691 1 86.19 96 PRO B C 1
ATOM 1542 O O . PRO B 1 96 ? 4.055 6.758 -2.971 1 86.19 96 PRO B O 1
ATOM 1545 N N . LEU B 1 97 ? 3.445 4.734 -3.461 1 83.31 97 LEU B N 1
ATOM 1546 C CA . LEU B 1 97 ? 2.631 4.617 -2.256 1 83.31 97 LEU B CA 1
ATOM 1547 C C . LEU B 1 97 ? 3.5 4.672 -1.004 1 83.31 97 LEU B C 1
ATOM 1549 O O . LEU B 1 97 ? 3.172 5.371 -0.044 1 83.31 97 LEU B O 1
ATOM 1553 N N . GLY B 1 98 ? 4.531 3.916 -1.031 1 80.56 98 GLY B N 1
ATOM 1554 C CA . GLY B 1 98 ? 5.465 3.951 0.083 1 80.56 98 GLY B CA 1
ATOM 1555 C C . GLY B 1 98 ? 6.016 5.336 0.357 1 80.56 98 GLY B C 1
ATOM 1556 O O . GLY B 1 98 ? 6.094 5.762 1.512 1 80.56 98 GLY B O 1
ATOM 1557 N N . ALA B 1 99 ? 6.426 6.004 -0.65 1 86.12 99 ALA B N 1
ATOM 1558 C CA . ALA B 1 99 ? 6.941 7.363 -0.522 1 86.12 99 ALA B CA 1
ATOM 1559 C C . ALA B 1 99 ? 5.887 8.305 0.056 1 86.12 99 ALA B C 1
ATOM 1561 O O . ALA B 1 99 ? 6.191 9.141 0.904 1 86.12 99 ALA B O 1
ATOM 1562 N N . ALA B 1 100 ? 4.668 8.148 -0.427 1 89.94 100 ALA B N 1
ATOM 1563 C CA . ALA B 1 100 ? 3.572 8.984 0.058 1 89.94 100 ALA B CA 1
ATOM 1564 C C . ALA B 1 100 ? 3.299 8.727 1.537 1 89.94 100 ALA B C 1
ATOM 1566 O O . ALA B 1 100 ? 3.098 9.664 2.311 1 89.94 100 ALA B O 1
ATOM 1567 N N . VAL B 1 101 ? 3.338 7.57 1.886 1 84.38 101 VAL B N 1
ATOM 1568 C CA . VAL B 1 101 ? 3.086 7.191 3.273 1 84.38 101 VAL B CA 1
ATOM 1569 C C . VAL B 1 101 ? 4.195 7.738 4.168 1 84.38 101 VAL B C 1
ATOM 1571 O O . VAL B 1 101 ? 3.926 8.258 5.254 1 84.38 101 VAL B O 1
ATOM 1574 N N . HIS B 1 102 ? 5.402 7.57 3.766 1 84.62 102 HIS B N 1
ATOM 1575 C CA . HIS B 1 102 ? 6.531 8.094 4.527 1 84.62 102 HIS B CA 1
ATOM 1576 C C . HIS B 1 102 ? 6.438 9.602 4.688 1 84.62 102 HIS B C 1
ATOM 1578 O O . HIS B 1 102 ? 6.613 10.125 5.793 1 84.62 102 HIS B O 1
ATOM 1584 N N . ALA B 1 103 ? 6.199 10.273 3.609 1 90.69 103 ALA B N 1
ATOM 1585 C CA . ALA B 1 103 ? 6.043 11.719 3.652 1 90.69 103 ALA B CA 1
ATOM 1586 C C . ALA B 1 103 ? 4.879 12.117 4.559 1 90.69 103 ALA B C 1
ATOM 1588 O O . ALA B 1 103 ? 4.953 13.125 5.27 1 90.69 103 ALA B O 1
ATOM 1589 N N . ALA B 1 104 ? 3.83 11.359 4.504 1 90.62 104 ALA B N 1
ATOM 1590 C CA . ALA B 1 104 ? 2.662 11.602 5.344 1 90.62 104 ALA B CA 1
ATOM 1591 C C . ALA B 1 104 ? 3.021 11.508 6.824 1 90.62 104 ALA B C 1
ATOM 1593 O O . ALA B 1 104 ? 2.607 12.352 7.625 1 90.62 104 ALA B O 1
ATOM 1594 N N . ARG B 1 105 ? 3.727 10.539 7.184 1 86.25 105 ARG B N 1
ATOM 1595 C CA . ARG B 1 105 ? 4.145 10.367 8.57 1 86.25 105 ARG B CA 1
ATOM 1596 C C . ARG B 1 105 ? 4.996 11.547 9.031 1 86.25 105 ARG B C 1
ATOM 1598 O O . ARG B 1 105 ? 4.816 12.055 10.148 1 86.25 105 ARG B O 1
ATOM 1605 N N . GLN B 1 106 ? 5.859 11.922 8.203 1 90.38 106 GLN B N 1
ATOM 1606 C CA . GLN B 1 106 ? 6.691 13.07 8.531 1 90.38 106 GLN B CA 1
ATOM 1607 C C . GLN B 1 106 ? 5.848 14.328 8.711 1 90.38 106 GLN B C 1
ATOM 1609 O O . GLN B 1 106 ? 6.102 15.133 9.609 1 90.38 106 GLN B O 1
ATOM 1614 N N . ALA B 1 107 ? 4.953 14.477 7.816 1 94.25 107 ALA B N 1
ATOM 1615 C CA . ALA B 1 107 ? 4.062 15.633 7.895 1 94.25 107 ALA B CA 1
ATOM 1616 C C . ALA B 1 107 ? 3.25 15.609 9.188 1 94.25 107 ALA B C 1
ATOM 1618 O O . ALA B 1 107 ? 3.123 16.641 9.859 1 94.25 107 ALA B O 1
ATOM 1619 N N . ARG B 1 108 ? 2.721 14.492 9.492 1 92.44 108 ARG B N 1
ATOM 1620 C CA . ARG B 1 108 ? 1.917 14.383 10.703 1 92.44 108 ARG B CA 1
ATOM 1621 C C . ARG B 1 108 ? 2.754 14.68 11.945 1 92.44 108 ARG B C 1
ATOM 1623 O O . ARG B 1 108 ? 2.279 15.336 12.875 1 92.44 108 ARG B O 1
ATOM 1630 N N . ASN B 1 109 ? 3.916 14.195 11.953 1 92.06 109 ASN B N 1
ATOM 1631 C CA . ASN B 1 109 ? 4.816 14.492 13.062 1 92.06 109 ASN B CA 1
ATOM 1632 C C . ASN B 1 109 ? 5.082 15.992 13.18 1 92.06 109 ASN B C 1
ATOM 1634 O O . ASN B 1 109 ? 5.082 16.547 14.281 1 92.06 109 ASN B O 1
ATOM 1638 N N . ALA B 1 110 ? 5.391 16.578 12.109 1 94.25 110 ALA B N 1
ATOM 1639 C CA . ALA B 1 110 ? 5.629 18.016 12.078 1 94.25 110 ALA B CA 1
ATOM 1640 C C . ALA B 1 110 ? 4.402 18.797 12.562 1 94.25 110 ALA B C 1
ATOM 1642 O O . ALA B 1 110 ? 4.523 19.75 13.336 1 94.25 110 ALA B O 1
ATOM 1643 N N . ILE B 1 111 ? 3.242 18.391 12.133 1 95.31 111 ILE B N 1
ATOM 1644 C CA . ILE B 1 111 ? 1.993 19.047 12.508 1 95.31 111 ILE B CA 1
ATOM 1645 C C . ILE B 1 111 ? 1.786 18.938 14.016 1 95.31 111 ILE B C 1
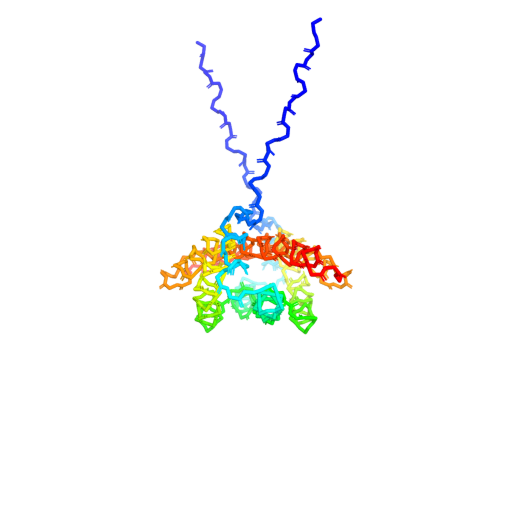ATOM 1647 O O . ILE B 1 111 ? 1.383 19.906 14.664 1 95.31 111 ILE B O 1
ATOM 1651 N N . ALA B 1 112 ? 2.088 17.734 14.484 1 93.94 112 ALA B N 1
ATOM 1652 C CA . ALA B 1 112 ? 1.969 17.531 15.93 1 93.94 112 ALA B CA 1
ATOM 1653 C C . ALA B 1 112 ? 2.877 18.484 16.703 1 93.94 112 ALA B C 1
ATOM 1655 O O . ALA B 1 112 ? 2.467 19.062 17.703 1 93.94 112 ALA B O 1
ATOM 1656 N N . THR B 1 113 ? 4.035 18.609 16.234 1 93 113 THR B N 1
ATOM 1657 C CA . THR B 1 113 ? 5 19.516 16.859 1 93 113 THR B CA 1
ATOM 1658 C C . THR B 1 113 ? 4.531 20.969 16.766 1 93 113 THR B C 1
ATOM 1660 O O . THR B 1 113 ? 4.586 21.703 17.75 1 93 113 THR B O 1
ATOM 1663 N N . LEU B 1 114 ? 4.09 21.359 15.602 1 92.88 114 LEU B N 1
ATOM 1664 C CA . LEU B 1 114 ? 3.633 22.719 15.359 1 92.88 114 LEU B CA 1
ATOM 1665 C C . LEU B 1 114 ? 2.43 23.047 16.234 1 92.88 114 LEU B C 1
ATOM 1667 O O . LEU B 1 114 ? 2.314 24.172 16.734 1 92.88 114 LEU B O 1
ATOM 1671 N N . ARG B 1 115 ? 1.58 22.047 16.359 1 93.25 115 ARG B N 1
ATOM 1672 C CA . ARG B 1 115 ? 0.342 22.266 17.109 1 93.25 115 ARG B CA 1
ATOM 1673 C C . ARG B 1 115 ? 0.533 22 18.594 1 93.25 115 ARG B C 1
ATOM 1675 O O . ARG B 1 115 ? -0.321 22.359 19.406 1 93.25 115 ARG B O 1
ATOM 1682 N N . GLY B 1 116 ? 1.645 21.5 18.953 1 90.5 116 GLY B N 1
ATOM 1683 C CA . GLY B 1 116 ? 1.91 21.203 20.359 1 90.5 116 GLY B CA 1
ATOM 1684 C C . GLY B 1 116 ? 1.1 20.031 20.891 1 90.5 116 GLY B C 1
ATOM 1685 O O . GLY B 1 116 ? 0.601 20.078 22.016 1 90.5 116 GLY B O 1
ATOM 1686 N N . VAL B 1 117 ? 0.774 19.203 20.109 1 83.25 117 VAL B N 1
ATOM 1687 C CA . VAL B 1 117 ? 0.039 18 20.516 1 83.25 117 VAL B CA 1
ATOM 1688 C C . VAL B 1 117 ? 0.89 16.766 20.266 1 83.25 117 VAL B C 1
ATOM 1690 O O . VAL B 1 117 ? 1.784 16.766 19.422 1 83.25 117 VAL B O 1
#

Secondary structure (DSSP, 8-state):
-------------SS-HHHHHHHHHHH-HHHHHHHHHHHHHHHHHHTS--HHHHHHHHHHHHHHHHHHHHTT-HHHHHHHHHHHHHHHHT---HHHHHHHHHHHHHHHHHHHHHHT-/-------------SS-HHHHHHHHHHH-HHHHHHHHHHHHHHHHHHTS--HHHHHHHHHHHHHHHHHHHHTT-HHHHHHHHHHHHHHHHT---HHHHHHHHHHHHHHHHHHHHHHT-

Nearest PDB structures (foldseek):
  1sr2-assembly1_A  TM=3.980E-01  e=2.020E+00  Escherichia coli
  8ga6-assembly1_A  TM=4.050E-01  e=8.242E+00  synthetic construct
  1sr2-assembly1_A  TM=3.980E-01  e=2.020E+00  Escherichia coli
  8ga6-assembly1_A  TM=4.052E-01  e=8.242E+00  synthetic construct